Protein AF-A0AAQ3MX33-F1 (afdb_monomer)

pLDDT: mean 88.57, std 9.91, range [46.72, 98.38]

Solvent-accessible surface area (backbone atoms only — not comparable to full-atom values): 10843 Å² total; per-residue (Å²): 85,88,67,68,71,87,50,28,32,48,61,54,24,50,50,52,36,50,52,55,53,44,64,78,69,58,64,65,89,48,70,66,37,43,53,49,50,53,54,48,52,55,47,50,54,54,49,42,52,47,45,64,68,67,33,48,41,32,48,67,51,48,55,51,50,60,64,46,63,68,83,58,88,54,98,81,39,84,43,78,41,48,51,58,42,89,70,61,60,73,65,54,70,75,66,52,45,91,60,26,29,47,47,30,30,26,62,48,80,61,42,71,40,75,38,43,35,44,66,18,45,42,40,18,43,78,53,58,58,36,51,74,68,52,39,51,21,35,50,42,31,47,66,77,36,32,68,80,47,32,50,99,46,48,26,26,48,25,38,76,47,54,53,76,70,56,28,40,67,45,33,65,61,42,83,72,47,38,73,54,23,62,82,23,25,10,60,37,62,85,55,38,60,56,59,55,64,74,78,108

Mean predicted aligned error: 5.82 Å

Radius of gyration: 17.99 Å; Cα contacts (8 Å, |Δi|>4): 293; chains: 1; bounding box: 45×42×49 Å

Sequence (200 aa):
MLGIYGYPIEIQALFFMALRSALSMLKQDDAEGKECVERIVKRLHALSYHMRSYFWLDFQQLNDIYRYKTEEYSHTAVNKFNVIPDSIPDWVFEFMPTRGGYFIGNVSPARMDFRWFALGNCVAILSSLATPEQSMAIMDLIEARWDELVGEMPLKISYPAIESHEWRIVTGCDPKNTRWSYHNGGSWPGSSFLLIIQTS

Nearest PDB structures (foldseek):
  6ttj-assembly2_E  TM=9.968E-01  e=3.153E-29  Arabidopsis thaliana
  6ttj-assembly1_D  TM=9.972E-01  e=4.753E-29  Arabidopsis thaliana
  6ttj-assembly1_L  TM=9.969E-01  e=5.667E-29  Arabidopsis thaliana
  6ttj-assembly1_B  TM=9.960E-01  e=6.757E-29  Arabidopsis thaliana
  6ttj-assembly2_H  TM=9.961E-01  e=7.165E-29  Arabidopsis thaliana

Structure (mmCIF, N/CA/C/O backbone):
data_AF-A0AAQ3MX33-F1
#
_entry.id   AF-A0AAQ3MX33-F1
#
loop_
_atom_site.group_PDB
_atom_site.id
_atom_site.type_symbol
_atom_site.label_atom_id
_atom_site.label_alt_id
_atom_site.label_comp_id
_atom_site.label_asym_id
_atom_site.label_entity_id
_atom_site.label_seq_id
_atom_site.pdbx_PDB_ins_code
_atom_site.Cartn_x
_atom_site.Cartn_y
_atom_site.Cartn_z
_atom_site.occupancy
_atom_site.B_iso_or_equiv
_atom_site.auth_seq_id
_atom_site.auth_comp_id
_atom_site.auth_asym_id
_atom_site.auth_atom_id
_atom_site.pdbx_PDB_model_num
ATOM 1 N N . MET A 1 1 ? 18.276 5.454 4.517 1.00 54.06 1 MET A N 1
ATOM 2 C CA . MET A 1 1 ? 16.861 5.100 4.832 1.00 54.06 1 MET A CA 1
ATOM 3 C C . MET A 1 1 ? 16.187 4.646 3.544 1.00 54.06 1 MET A C 1
ATOM 5 O O . MET A 1 1 ? 16.399 5.299 2.549 1.00 54.06 1 MET A O 1
ATOM 9 N N . LEU A 1 2 ? 15.373 3.589 3.508 1.00 73.12 2 LEU A N 1
ATOM 10 C CA . LEU A 1 2 ? 14.846 2.979 2.262 1.00 73.12 2 LEU A CA 1
ATOM 11 C C . LEU A 1 2 ? 13.763 3.771 1.490 1.00 73.12 2 LEU A C 1
ATOM 13 O O . LEU A 1 2 ? 12.887 3.182 0.860 1.00 73.12 2 LEU A O 1
ATOM 17 N N . GLY A 1 3 ? 13.774 5.104 1.552 1.00 73.12 3 GLY A N 1
ATOM 18 C CA . GLY A 1 3 ? 12.814 5.941 0.820 1.00 73.12 3 GLY A CA 1
ATOM 19 C C . GLY A 1 3 ? 11.375 5.900 1.354 1.00 73.12 3 GLY A C 1
ATOM 20 O O . GLY A 1 3 ? 10.468 6.368 0.669 1.00 73.12 3 GLY A O 1
ATOM 21 N N . ILE A 1 4 ? 11.180 5.384 2.574 1.00 78.81 4 ILE A N 1
ATOM 22 C CA . ILE A 1 4 ? 9.885 5.137 3.247 1.00 78.81 4 ILE A CA 1
ATOM 23 C C . ILE A 1 4 ? 9.321 6.418 3.924 1.00 78.81 4 ILE A C 1
ATOM 25 O O . ILE A 1 4 ? 8.432 6.369 4.765 1.00 78.81 4 ILE A O 1
ATOM 29 N N . TYR A 1 5 ? 9.829 7.607 3.591 1.00 83.06 5 TYR A N 1
ATOM 30 C CA . TYR A 1 5 ? 9.297 8.870 4.123 1.00 83.06 5 TYR A CA 1
ATOM 31 C C . TYR A 1 5 ? 7.928 9.209 3.505 1.00 83.06 5 TYR A C 1
ATOM 33 O O . TYR A 1 5 ? 7.633 8.788 2.388 1.00 83.06 5 TYR A O 1
ATOM 41 N N . GLY A 1 6 ? 7.104 10.002 4.194 1.00 89.50 6 GLY A N 1
ATOM 42 C CA . GLY A 1 6 ? 5.763 10.377 3.727 1.00 89.50 6 GLY A CA 1
ATOM 43 C C . GLY A 1 6 ? 4.679 9.512 4.363 1.00 89.50 6 GLY A C 1
ATOM 44 O O . GLY A 1 6 ? 4.569 9.481 5.588 1.00 89.50 6 GLY A O 1
ATOM 45 N N . TYR A 1 7 ? 3.894 8.811 3.544 1.00 93.12 7 TYR A N 1
ATOM 46 C CA . TYR A 1 7 ? 2.733 8.036 3.991 1.00 93.12 7 TYR A CA 1
ATOM 47 C C . TYR A 1 7 ? 2.899 6.545 3.664 1.00 93.12 7 TYR A C 1
ATOM 49 O O . TYR A 1 7 ? 2.184 6.017 2.817 1.00 93.12 7 TYR A O 1
ATOM 57 N N . PRO A 1 8 ? 3.844 5.840 4.307 1.00 95.31 8 PRO A N 1
ATOM 58 C CA . PRO A 1 8 ? 4.084 4.438 4.001 1.00 95.31 8 PRO A CA 1
ATOM 59 C C . PRO A 1 8 ? 2.920 3.544 4.443 1.00 95.31 8 PRO A C 1
ATOM 61 O O . PRO A 1 8 ? 2.392 3.709 5.549 1.00 95.31 8 PRO A O 1
ATOM 64 N N . ILE A 1 9 ? 2.562 2.567 3.605 1.00 96.06 9 ILE A N 1
ATOM 65 C CA . ILE A 1 9 ? 1.437 1.642 3.824 1.00 96.06 9 ILE A CA 1
ATOM 66 C C . ILE A 1 9 ? 1.494 0.941 5.184 1.00 96.06 9 ILE A C 1
ATOM 68 O O . ILE A 1 9 ? 0.469 0.821 5.846 1.00 96.06 9 ILE A O 1
ATOM 72 N N . GLU A 1 10 ? 2.680 0.544 5.650 1.00 93.94 10 GLU A N 1
ATOM 73 C CA . GLU A 1 10 ? 2.851 -0.129 6.945 1.00 93.94 10 GLU A CA 1
ATOM 74 C C . GLU A 1 10 ? 2.351 0.732 8.109 1.00 93.94 10 GLU A C 1
ATOM 76 O O . GLU A 1 10 ? 1.579 0.265 8.945 1.00 93.94 10 GLU A O 1
ATOM 81 N N . ILE A 1 11 ? 2.727 2.014 8.131 1.00 95.75 11 ILE A N 1
ATOM 82 C CA . ILE A 1 11 ? 2.300 2.945 9.179 1.00 95.75 11 ILE A CA 1
ATOM 83 C C . ILE A 1 11 ? 0.809 3.247 9.050 1.00 95.75 11 ILE A C 1
ATOM 85 O O . ILE A 1 11 ? 0.116 3.290 10.063 1.00 95.75 11 ILE A O 1
ATOM 89 N N . GLN A 1 12 ? 0.292 3.421 7.829 1.00 96.69 12 GLN A N 1
ATOM 90 C CA . GLN A 1 12 ? -1.136 3.686 7.624 1.00 96.69 12 GLN A CA 1
ATOM 91 C C . GLN A 1 12 ? -2.008 2.494 8.049 1.00 96.69 12 GLN A C 1
ATOM 93 O O . GLN A 1 12 ? -3.017 2.685 8.728 1.00 96.69 12 GLN A O 1
ATOM 98 N N . ALA A 1 13 ? -1.608 1.269 7.702 1.00 96.50 13 ALA A N 1
ATOM 99 C CA . ALA A 1 13 ? -2.323 0.049 8.061 1.00 96.50 13 ALA A CA 1
ATOM 100 C C . ALA A 1 13 ? -2.267 -0.215 9.575 1.00 96.50 13 ALA A C 1
ATOM 102 O O . ALA A 1 13 ? -3.301 -0.488 10.189 1.00 96.50 13 ALA A O 1
ATOM 103 N N . LEU A 1 14 ? -1.096 -0.057 10.206 1.00 96.38 14 LEU A N 1
ATOM 104 C CA . LEU A 1 14 ? -0.955 -0.176 11.662 1.00 96.38 14 LEU A CA 1
ATOM 105 C C . LEU A 1 14 ? -1.756 0.900 12.398 1.00 96.38 14 LEU A C 1
ATOM 107 O O . LEU A 1 14 ? -2.412 0.603 13.394 1.00 96.38 14 LEU A O 1
ATOM 111 N N . PHE A 1 15 ? -1.755 2.136 11.895 1.00 97.25 15 PHE A N 1
ATOM 112 C CA . PHE A 1 15 ? -2.550 3.215 12.468 1.00 97.25 15 PHE A CA 1
ATOM 113 C C . PHE A 1 15 ? -4.049 2.920 12.368 1.00 97.25 15 PHE A C 1
ATOM 115 O O . PHE A 1 15 ? -4.775 3.086 13.348 1.00 97.25 15 PHE A O 1
ATOM 122 N N . PHE A 1 16 ? -4.514 2.420 11.220 1.00 97.25 16 PHE A N 1
ATOM 123 C CA . PHE A 1 16 ? -5.900 1.997 11.046 1.00 97.25 16 PHE A CA 1
ATOM 124 C C . PHE A 1 16 ? -6.289 0.883 12.027 1.00 97.25 16 PHE A C 1
ATOM 126 O O . PHE A 1 16 ? -7.309 0.990 12.711 1.00 97.25 16 PHE A O 1
ATOM 133 N N . MET A 1 17 ? -5.450 -0.150 12.149 1.00 96.62 17 MET A N 1
ATOM 134 C CA . MET A 1 17 ? -5.647 -1.240 13.105 1.00 96.62 17 MET A CA 1
ATOM 135 C C . MET A 1 17 ? -5.708 -0.716 14.545 1.00 96.62 17 MET A C 1
ATOM 137 O O . MET A 1 17 ? -6.637 -1.048 15.276 1.00 96.62 17 MET A O 1
ATOM 141 N N . ALA A 1 18 ? -4.775 0.156 14.936 1.00 96.56 18 ALA A N 1
ATOM 142 C CA . ALA A 1 18 ? -4.727 0.741 16.272 1.00 96.56 18 ALA A CA 1
ATOM 143 C C . ALA A 1 18 ? -5.977 1.573 16.593 1.00 96.56 18 ALA A C 1
ATOM 145 O O . ALA A 1 18 ? -6.520 1.452 17.688 1.00 96.56 18 ALA A O 1
ATOM 146 N N . LEU A 1 19 ? -6.478 2.371 15.643 1.00 96.00 19 LEU A N 1
ATOM 147 C CA . LEU A 1 19 ? -7.720 3.133 15.811 1.00 96.00 19 LEU A CA 1
ATOM 148 C C . LEU A 1 19 ? -8.935 2.214 16.007 1.00 96.00 19 LEU A C 1
ATOM 150 O O . LEU A 1 19 ? -9.775 2.485 16.865 1.00 96.00 19 LEU A O 1
ATOM 154 N N . ARG A 1 20 ? -9.025 1.112 15.250 1.00 94.94 20 ARG A N 1
ATOM 155 C CA . ARG A 1 20 ? -10.094 0.117 15.430 1.00 94.94 20 ARG A CA 1
ATOM 156 C C . ARG A 1 20 ? -10.011 -0.563 16.794 1.00 94.94 20 ARG A C 1
ATOM 158 O O . ARG A 1 20 ? -11.028 -0.673 17.475 1.00 94.94 20 ARG A O 1
ATOM 165 N N . SER A 1 21 ? -8.816 -0.973 17.211 1.00 94.50 21 SER A N 1
ATOM 166 C CA . SER A 1 21 ? -8.601 -1.570 18.531 1.00 94.50 21 SER A CA 1
ATOM 167 C C . SER A 1 21 ? -8.932 -0.583 19.651 1.00 94.50 21 SER A C 1
ATOM 169 O O . SER A 1 21 ? -9.617 -0.950 20.603 1.00 94.50 21 SER A O 1
ATOM 171 N N . ALA A 1 22 ? -8.548 0.689 19.511 1.00 93.19 22 ALA A N 1
ATOM 172 C CA . ALA A 1 22 ? -8.884 1.733 20.474 1.00 93.19 22 ALA A CA 1
ATOM 173 C C . ALA A 1 22 ? -10.403 1.892 20.637 1.00 93.19 22 ALA A C 1
ATOM 175 O O . ALA A 1 22 ? -10.879 1.934 21.768 1.00 93.19 22 ALA A O 1
ATOM 176 N N . LEU A 1 23 ? -11.182 1.884 19.546 1.00 91.62 23 LEU A N 1
ATOM 177 C CA . LEU A 1 23 ? -12.650 1.918 19.635 1.00 91.62 23 LEU A CA 1
ATOM 178 C C . LEU A 1 23 ? -13.234 0.753 20.437 1.00 91.62 23 LEU A C 1
ATOM 180 O O . LEU A 1 23 ? -14.227 0.943 21.132 1.00 91.62 23 LEU A O 1
ATOM 184 N N . SER A 1 24 ? -12.635 -0.438 20.352 1.00 89.12 24 SER A N 1
ATOM 185 C CA . SER A 1 24 ? -13.112 -1.609 21.101 1.00 89.12 24 SER A CA 1
ATOM 186 C C . SER A 1 24 ? -12.812 -1.544 22.604 1.00 89.12 24 SER A C 1
ATOM 188 O O . SER A 1 24 ? -13.452 -2.245 23.383 1.00 89.12 24 SER A O 1
ATOM 190 N N . MET A 1 25 ? -11.850 -0.710 23.013 1.00 90.94 25 MET A N 1
ATOM 191 C CA . MET A 1 25 ? -11.356 -0.635 24.393 1.00 90.94 25 MET A CA 1
ATOM 192 C C . MET A 1 25 ? -11.747 0.657 25.122 1.00 90.94 25 MET A C 1
ATOM 194 O O . MET A 1 25 ? -11.721 0.691 26.353 1.00 90.94 25 MET A O 1
ATOM 198 N N . LEU A 1 26 ? -12.069 1.730 24.394 1.00 89.88 26 LEU A N 1
ATOM 199 C CA . LEU A 1 26 ? -12.393 3.030 24.978 1.00 89.88 26 LEU A CA 1
ATOM 200 C C . LEU A 1 26 ? -13.772 3.021 25.645 1.00 89.88 26 LEU A C 1
ATOM 202 O O . LEU A 1 26 ? -14.782 2.660 25.039 1.00 89.88 26 LEU A O 1
ATOM 206 N N . LYS A 1 27 ? -13.809 3.484 26.897 1.00 87.00 27 LYS A N 1
ATOM 207 C CA . LYS A 1 27 ? -15.052 3.732 27.633 1.00 87.00 27 LYS A CA 1
ATOM 208 C C . LYS A 1 27 ? -15.696 5.029 27.147 1.00 87.00 27 LYS A C 1
ATOM 210 O O . LYS A 1 27 ? -14.998 5.987 26.829 1.00 87.00 27 LYS A O 1
ATOM 215 N N . GLN A 1 28 ? -17.024 5.058 27.114 1.00 84.81 28 GLN A N 1
ATOM 216 C CA . GLN A 1 28 ? -17.817 6.200 26.631 1.00 84.81 28 GLN A CA 1
ATOM 217 C C . GLN A 1 28 ? -18.633 6.840 27.762 1.00 84.81 28 GLN A C 1
ATOM 219 O O . GLN A 1 28 ? -19.721 7.376 27.539 1.00 84.81 28 GLN A O 1
ATOM 224 N N . ASP A 1 29 ? -18.123 6.728 28.987 1.00 84.06 29 ASP A N 1
ATOM 225 C CA . ASP A 1 29 ? -18.854 7.077 30.204 1.00 84.06 29 ASP A CA 1
ATOM 226 C C . ASP A 1 29 ? -18.906 8.601 30.425 1.00 84.06 29 ASP A C 1
ATOM 228 O O . ASP A 1 29 ? -19.855 9.106 31.024 1.00 84.06 29 ASP A O 1
ATOM 232 N N . ASP A 1 30 ? -17.936 9.346 29.888 1.00 87.56 30 ASP A N 1
ATOM 233 C CA . ASP A 1 30 ? -17.841 10.804 29.963 1.00 87.56 30 ASP A CA 1
ATOM 234 C C . ASP A 1 30 ? -17.900 11.480 28.577 1.00 87.56 30 ASP A C 1
ATOM 236 O O . ASP A 1 30 ? -17.907 10.843 27.518 1.00 87.56 30 ASP A O 1
ATOM 240 N N . ALA A 1 31 ? -18.025 12.811 28.584 1.00 86.38 31 ALA A N 1
ATOM 241 C CA . ALA A 1 31 ? -18.112 13.608 27.361 1.00 86.38 31 ALA A CA 1
ATOM 242 C C . ALA A 1 31 ? -16.815 13.554 26.532 1.00 86.38 31 ALA A C 1
ATOM 244 O O . ALA A 1 31 ? -16.879 13.543 25.304 1.00 86.38 31 ALA A O 1
ATOM 245 N N . GLU A 1 32 ? -15.658 13.465 27.193 1.00 87.19 32 GLU A N 1
ATOM 246 C CA . GLU A 1 32 ? -14.343 13.399 26.547 1.00 87.19 32 GLU A CA 1
ATOM 247 C C . GLU A 1 32 ? -14.151 12.076 25.787 1.00 87.19 32 GLU A C 1
ATOM 249 O O . GLU A 1 32 ? -13.719 12.073 24.632 1.00 87.19 32 GLU A O 1
ATOM 254 N N . GLY A 1 33 ? -14.551 10.948 26.380 1.00 87.06 33 GLY A N 1
ATOM 255 C CA . GLY A 1 33 ? -14.533 9.634 25.744 1.00 87.06 33 GLY A CA 1
ATOM 256 C C . GLY A 1 33 ? -15.432 9.574 24.510 1.00 87.06 33 GLY A C 1
ATOM 257 O O . GLY A 1 33 ? -15.024 9.043 23.475 1.00 87.06 33 GLY A O 1
ATOM 258 N N . LYS A 1 34 ? -16.623 10.185 24.572 1.00 90.19 34 LYS A N 1
ATOM 259 C CA . LYS A 1 34 ? -17.529 10.296 23.414 1.00 90.19 34 LYS A CA 1
ATOM 260 C C . LYS A 1 34 ? -16.929 11.142 22.291 1.00 90.19 34 LYS A C 1
ATOM 262 O O . LYS A 1 34 ? -16.911 10.690 21.147 1.00 90.19 34 LYS A O 1
ATOM 267 N N . GLU A 1 35 ? -16.369 12.311 22.606 1.00 92.12 35 GLU A N 1
ATOM 268 C CA . GLU A 1 35 ? -15.701 13.166 21.614 1.00 92.12 35 GLU A CA 1
ATOM 269 C C . GLU A 1 35 ? -14.506 12.445 20.963 1.00 92.12 35 GLU A C 1
ATOM 271 O O . GLU A 1 35 ? -14.303 12.501 19.744 1.00 92.12 35 GLU A O 1
ATOM 276 N N . CYS A 1 36 ? -13.723 11.711 21.757 1.00 91.38 36 CYS A N 1
ATOM 277 C CA . CYS A 1 36 ? -12.605 10.917 21.258 1.00 91.38 36 CYS A CA 1
ATOM 278 C C . CYS A 1 36 ? -13.078 9.838 20.270 1.00 91.38 36 CYS A C 1
ATOM 280 O O . CYS A 1 36 ? -12.532 9.728 19.167 1.00 91.38 36 CYS A O 1
ATOM 282 N N . VAL A 1 37 ? -14.137 9.097 20.612 1.00 93.50 37 VAL A N 1
ATOM 283 C CA . VAL A 1 37 ? -14.745 8.089 19.728 1.00 93.50 37 VAL A CA 1
ATOM 284 C C . VAL A 1 37 ? -15.224 8.711 18.416 1.00 93.50 37 VAL A C 1
ATOM 286 O O . VAL A 1 37 ? -14.909 8.183 17.347 1.00 93.50 37 VAL A O 1
ATOM 289 N N . GLU A 1 38 ? -15.902 9.860 18.452 1.00 94.06 38 GLU A N 1
ATOM 290 C CA . GLU A 1 38 ? -16.351 10.561 17.241 1.00 94.06 38 GLU A CA 1
ATOM 291 C C . GLU A 1 38 ? -15.179 10.950 16.327 1.00 94.06 38 GLU A C 1
ATOM 293 O O . GLU A 1 38 ? -15.220 10.739 15.106 1.00 94.06 38 GLU A O 1
ATOM 298 N N . ARG A 1 39 ? -14.088 11.465 16.908 1.00 95.50 39 ARG A N 1
ATOM 299 C CA . ARG A 1 39 ? -12.865 11.808 16.166 1.00 95.50 39 ARG A CA 1
ATOM 300 C C . ARG A 1 39 ? -12.215 10.576 15.543 1.00 95.50 39 ARG A C 1
ATOM 302 O O . ARG A 1 39 ? -11.768 10.649 14.393 1.00 95.50 39 ARG A O 1
ATOM 309 N N . ILE A 1 40 ? -12.178 9.456 16.268 1.00 95.62 40 ILE A N 1
ATOM 310 C CA . ILE A 1 40 ? -11.640 8.190 15.765 1.00 95.62 40 ILE A CA 1
ATOM 311 C C . ILE A 1 40 ? -12.486 7.677 14.596 1.00 95.62 40 ILE A C 1
ATOM 313 O O . ILE A 1 40 ? -11.928 7.381 13.540 1.00 95.62 40 ILE A O 1
ATOM 317 N N . VAL A 1 41 ? -13.815 7.642 14.726 1.00 95.94 41 VAL A N 1
ATOM 318 C CA . VAL A 1 41 ? -14.724 7.196 13.654 1.00 95.94 41 VAL A CA 1
ATOM 319 C C . VAL A 1 41 ? -14.560 8.059 12.401 1.00 95.94 41 VAL A C 1
ATOM 321 O O . VAL A 1 41 ? -14.396 7.533 11.297 1.00 95.94 41 VAL A O 1
ATOM 324 N N . LYS A 1 42 ? -14.513 9.388 12.555 1.00 96.94 42 LYS A N 1
ATOM 325 C CA . LYS A 1 42 ? -14.289 10.307 11.430 1.00 96.94 42 LYS A CA 1
ATOM 326 C C . LYS A 1 42 ? -12.953 10.037 10.732 1.00 96.94 42 LYS A C 1
ATOM 328 O O . LYS A 1 42 ? -12.887 10.046 9.501 1.00 96.94 42 LYS A O 1
ATOM 333 N N . ARG A 1 43 ? -11.889 9.773 11.500 1.00 96.88 43 ARG A N 1
ATOM 334 C CA . ARG A 1 43 ? -10.571 9.435 10.947 1.00 96.88 43 ARG A CA 1
ATOM 335 C C . ARG A 1 43 ? -10.571 8.072 10.257 1.00 96.88 43 ARG A C 1
ATOM 337 O O . ARG A 1 43 ? -9.991 7.977 9.181 1.00 96.88 43 ARG A O 1
ATOM 344 N N . LEU A 1 44 ? -11.225 7.058 10.823 1.00 96.50 44 LEU A N 1
ATOM 345 C CA . LEU A 1 44 ? -11.340 5.724 10.226 1.00 96.50 44 LEU A CA 1
ATOM 346 C C . LEU A 1 44 ? -12.049 5.769 8.872 1.00 96.50 44 LEU A C 1
ATOM 348 O O . LEU A 1 44 ? -11.566 5.152 7.924 1.00 96.50 44 LEU A O 1
ATOM 352 N N . HIS A 1 45 ? -13.139 6.531 8.743 1.00 96.69 45 HIS A N 1
ATOM 353 C CA . HIS A 1 45 ? -13.818 6.709 7.456 1.00 96.69 45 HIS A CA 1
ATOM 354 C C . HIS A 1 45 ? -12.920 7.390 6.421 1.00 96.69 45 HIS A C 1
ATOM 356 O O . HIS A 1 45 ? -12.764 6.881 5.310 1.00 96.69 45 HIS A O 1
ATOM 362 N N . ALA A 1 46 ? -12.284 8.507 6.790 1.00 96.25 46 ALA A N 1
ATOM 363 C CA . ALA A 1 46 ? -11.390 9.227 5.889 1.00 96.25 46 ALA A CA 1
ATOM 364 C C . ALA A 1 46 ? -10.191 8.366 5.456 1.00 96.25 46 ALA A C 1
ATOM 366 O O . ALA A 1 46 ? -9.842 8.345 4.277 1.00 96.25 46 ALA A O 1
ATOM 367 N N . LEU A 1 47 ? -9.590 7.628 6.396 1.00 96.12 47 LEU A N 1
ATOM 368 C CA . LEU A 1 47 ? -8.452 6.754 6.130 1.00 96.12 47 LEU A CA 1
ATOM 369 C C . LEU A 1 47 ? -8.862 5.565 5.256 1.00 96.12 47 LEU A C 1
ATOM 371 O O . LEU A 1 47 ? -8.202 5.311 4.258 1.00 96.12 47 LEU A O 1
ATOM 375 N N . SER A 1 48 ? -9.988 4.905 5.545 1.00 96.31 48 SER A N 1
ATOM 376 C CA . SER A 1 48 ? -10.504 3.809 4.707 1.00 96.31 48 SER A CA 1
ATOM 377 C C . SER A 1 48 ? -10.696 4.257 3.263 1.00 96.31 48 SER A C 1
ATOM 379 O O . SER A 1 48 ? -10.219 3.599 2.343 1.00 96.31 48 SER A O 1
ATOM 381 N N . TYR A 1 49 ? -11.359 5.401 3.063 1.00 95.88 49 TYR A N 1
ATOM 382 C CA . TYR A 1 49 ? -11.581 5.957 1.733 1.00 95.88 49 TYR A CA 1
ATOM 383 C C . TYR A 1 49 ? -10.258 6.268 1.028 1.00 95.88 49 TYR A C 1
ATOM 385 O O . TYR A 1 49 ? -10.067 5.884 -0.124 1.00 95.88 49 TYR A O 1
ATOM 393 N N . HIS A 1 50 ? -9.334 6.935 1.723 1.00 95.19 50 HIS A N 1
ATOM 394 C CA . HIS A 1 50 ? -8.052 7.328 1.152 1.00 95.19 50 HIS A CA 1
ATOM 395 C C . HIS A 1 50 ? -7.217 6.111 0.733 1.00 95.19 50 HIS A C 1
ATOM 397 O O . HIS A 1 50 ? -6.751 6.048 -0.401 1.00 95.19 50 HIS A O 1
ATOM 403 N N . MET A 1 51 ? -7.087 5.115 1.610 1.00 97.06 51 MET A N 1
ATOM 404 C CA . MET A 1 51 ? -6.304 3.911 1.331 1.00 97.06 51 MET A CA 1
ATOM 405 C C . MET A 1 51 ? -6.917 3.106 0.181 1.00 97.06 51 MET A C 1
ATOM 407 O O . MET A 1 51 ? -6.230 2.789 -0.784 1.00 97.06 51 MET A O 1
ATOM 411 N N . ARG A 1 52 ? -8.227 2.836 0.226 1.00 96.88 52 ARG A N 1
ATOM 412 C CA . ARG A 1 52 ? -8.909 2.028 -0.799 1.00 96.88 52 ARG A CA 1
ATOM 413 C C . ARG A 1 52 ? -8.950 2.691 -2.172 1.00 96.88 52 ARG A C 1
ATOM 415 O O . ARG A 1 52 ? -8.984 1.972 -3.159 1.00 96.88 52 ARG A O 1
ATOM 422 N N . SER A 1 53 ? -8.961 4.023 -2.230 1.00 93.00 53 SER A N 1
ATOM 423 C CA . SER A 1 53 ? -9.072 4.752 -3.500 1.00 93.00 53 SER A CA 1
ATOM 424 C C . SER A 1 53 ? -7.720 5.084 -4.122 1.00 93.00 53 SER A C 1
ATOM 426 O O . SER A 1 53 ? -7.617 5.121 -5.341 1.00 93.00 53 SER A O 1
ATOM 428 N N . TYR A 1 54 ? -6.704 5.379 -3.303 1.00 94.00 54 TYR A N 1
ATOM 429 C CA . TYR A 1 54 ? -5.446 5.953 -3.796 1.00 94.00 54 TYR A CA 1
ATOM 430 C C . TYR A 1 54 ? -4.227 5.057 -3.602 1.00 94.00 54 TYR A C 1
ATOM 432 O O . TYR A 1 54 ? -3.282 5.177 -4.373 1.00 94.00 54 TYR A O 1
ATOM 440 N N . PHE A 1 55 ? -4.224 4.185 -2.589 1.00 96.62 55 PHE A N 1
ATOM 441 C CA . PHE A 1 55 ? -3.138 3.220 -2.399 1.00 96.62 55 PHE A CA 1
ATOM 442 C C . PHE A 1 55 ? -3.392 1.914 -3.151 1.00 96.62 55 PHE A C 1
ATOM 444 O O . PHE A 1 55 ? -2.456 1.155 -3.372 1.00 96.62 55 PHE A O 1
ATOM 451 N N . TRP A 1 56 ? -4.643 1.616 -3.500 1.00 97.88 56 TRP A N 1
ATOM 452 C CA . TRP A 1 56 ? -4.977 0.387 -4.209 1.00 97.88 56 TRP A CA 1
ATOM 453 C C . TRP A 1 56 ? -4.474 0.418 -5.653 1.00 97.88 56 TRP A C 1
ATOM 455 O O . TRP A 1 56 ? -4.741 1.374 -6.383 1.00 97.88 56 TRP A O 1
ATOM 465 N N . LEU A 1 57 ? -3.795 -0.652 -6.058 1.00 97.56 57 LEU A N 1
ATOM 466 C CA . LEU A 1 57 ? -3.311 -0.860 -7.412 1.00 97.56 57 LEU A CA 1
ATOM 467 C C . LEU A 1 57 ? -3.631 -2.285 -7.867 1.00 97.56 57 LEU A C 1
ATOM 469 O O . LEU A 1 57 ? -3.176 -3.261 -7.274 1.00 97.56 57 LEU A O 1
ATOM 473 N N . ASP A 1 58 ? -4.378 -2.381 -8.956 1.00 96.94 58 ASP A N 1
ATOM 474 C CA . ASP A 1 58 ? -4.613 -3.595 -9.731 1.00 96.94 58 ASP A CA 1
ATOM 475 C C . ASP A 1 58 ? -4.348 -3.299 -11.217 1.00 96.94 58 ASP A C 1
ATOM 477 O O . ASP A 1 58 ? -3.970 -2.181 -11.585 1.00 96.94 58 ASP A O 1
ATOM 481 N N . PHE A 1 59 ? -4.538 -4.290 -12.088 1.00 94.50 59 PHE A N 1
ATOM 482 C CA . PHE A 1 59 ? -4.318 -4.123 -13.525 1.00 94.50 59 PHE A CA 1
ATOM 483 C C . PHE A 1 59 ? -5.155 -2.991 -14.146 1.00 94.50 59 PHE A C 1
ATOM 485 O O . PHE A 1 59 ? -4.675 -2.278 -15.030 1.00 94.50 59 PHE A O 1
ATOM 492 N N . GLN A 1 60 ? -6.398 -2.801 -13.698 1.00 94.06 60 GLN A N 1
ATOM 493 C CA . GLN A 1 60 ? -7.267 -1.751 -14.226 1.00 94.06 60 GLN A CA 1
ATOM 494 C C . GLN A 1 60 ? -6.765 -0.373 -13.782 1.00 94.06 60 GLN A C 1
ATOM 496 O O . GLN A 1 60 ? -6.540 0.498 -14.621 1.00 94.06 60 GLN A O 1
ATOM 501 N N . GLN A 1 61 ? -6.487 -0.210 -12.489 1.00 93.38 61 GLN A N 1
ATOM 502 C CA . GLN A 1 61 ? -5.976 1.041 -11.932 1.00 93.38 61 GLN A CA 1
ATOM 503 C C . GLN A 1 61 ? -4.602 1.404 -12.494 1.00 93.38 61 GLN A C 1
ATOM 505 O O . GLN A 1 61 ? -4.345 2.574 -12.768 1.00 93.38 61 GLN A O 1
ATOM 510 N N . LEU A 1 62 ? -3.725 0.424 -12.728 1.00 93.75 62 LEU A N 1
ATOM 511 C CA . LEU A 1 62 ? -2.434 0.657 -13.374 1.00 93.75 62 LEU A CA 1
ATOM 512 C C . LEU A 1 62 ? -2.610 1.218 -14.794 1.00 93.75 62 LEU A C 1
ATOM 514 O O . LEU A 1 62 ? -1.946 2.188 -15.158 1.00 93.75 62 LEU A O 1
ATOM 518 N N . ASN A 1 63 ? -3.538 0.654 -15.575 1.00 91.69 63 ASN A N 1
ATOM 519 C CA . ASN A 1 63 ? -3.869 1.162 -16.909 1.00 91.69 63 ASN A CA 1
ATOM 520 C C . ASN A 1 63 ? -4.454 2.579 -16.874 1.00 91.69 63 ASN A C 1
ATOM 522 O O . ASN A 1 63 ? -4.201 3.369 -17.786 1.00 91.69 63 ASN A O 1
ATOM 526 N N . ASP A 1 64 ? -5.236 2.902 -15.847 1.00 91.31 64 ASP A N 1
ATOM 527 C CA . ASP A 1 64 ? -5.831 4.226 -15.692 1.00 91.31 64 ASP A CA 1
ATOM 528 C C . ASP A 1 64 ? -4.772 5.269 -15.300 1.00 91.31 64 ASP A C 1
ATOM 530 O O . ASP A 1 64 ? -4.714 6.332 -15.922 1.00 91.31 64 ASP A O 1
ATOM 534 N N . ILE A 1 65 ? -3.864 4.939 -14.370 1.00 88.94 65 ILE A N 1
ATOM 535 C CA . ILE A 1 65 ? -2.727 5.800 -13.986 1.00 88.94 65 ILE A CA 1
ATOM 536 C C . ILE A 1 65 ? -1.793 6.035 -15.178 1.00 88.94 65 ILE A C 1
ATOM 538 O O . ILE A 1 65 ? -1.360 7.163 -15.409 1.00 88.94 65 ILE A O 1
ATOM 542 N N . TYR A 1 66 ? -1.528 5.003 -15.983 1.00 88.19 66 TYR A N 1
ATOM 543 C CA . TYR A 1 66 ? -0.713 5.124 -17.195 1.00 88.19 66 TYR A CA 1
ATOM 544 C C . TYR A 1 66 ? -1.303 6.110 -18.223 1.00 88.19 66 TYR A C 1
ATOM 546 O O . TYR A 1 66 ? -0.581 6.692 -19.028 1.00 88.19 66 TYR A O 1
ATOM 554 N N . ARG A 1 67 ? -2.621 6.341 -18.188 1.00 88.06 67 ARG A N 1
ATOM 555 C CA . ARG A 1 67 ? -3.334 7.271 -19.080 1.00 88.06 67 ARG A CA 1
ATOM 556 C C . ARG A 1 67 ? -3.609 8.633 -18.449 1.00 88.06 67 ARG A C 1
ATOM 558 O O . ARG A 1 67 ? -4.339 9.433 -19.043 1.00 88.06 67 ARG A O 1
ATOM 565 N N . TYR A 1 68 ? -3.070 8.911 -17.261 1.00 83.81 68 TYR A N 1
ATOM 566 C CA . TYR A 1 68 ? -3.277 10.199 -16.613 1.00 83.81 68 TYR A CA 1
ATOM 567 C C . TYR A 1 68 ? -2.767 11.351 -17.467 1.00 83.81 68 TYR A C 1
ATOM 569 O O . TYR A 1 68 ? -1.690 11.307 -18.059 1.00 83.81 68 TYR A O 1
ATOM 577 N N . LYS A 1 69 ? -3.544 12.432 -17.469 1.00 79.19 69 LYS A N 1
ATOM 578 C CA . LYS A 1 69 ? -3.057 13.732 -17.911 1.00 79.19 69 LYS A CA 1
ATOM 579 C C . LYS A 1 69 ? -2.355 14.406 -16.736 1.00 79.19 69 LYS A C 1
ATOM 581 O O . LYS A 1 69 ? -2.768 14.280 -15.579 1.00 79.19 69 LYS A O 1
ATOM 586 N N . THR A 1 70 ? -1.257 15.085 -17.028 1.00 76.31 70 THR A N 1
ATOM 587 C CA . THR A 1 70 ? -0.526 15.896 -16.052 1.00 76.31 70 THR A CA 1
ATOM 588 C C . THR A 1 70 ? -1.149 17.288 -15.948 1.00 76.31 70 THR A C 1
ATOM 590 O O . THR A 1 70 ? -1.842 17.728 -16.864 1.00 76.31 70 THR A O 1
ATOM 593 N N . GLU A 1 71 ? -0.890 17.985 -14.839 1.00 71.81 71 GLU A N 1
ATOM 594 C CA . GLU A 1 71 ? -1.299 19.385 -14.616 1.00 71.81 71 GLU A CA 1
ATOM 595 C C . GLU A 1 71 ? -2.822 19.618 -14.526 1.00 71.81 71 GLU A C 1
ATOM 597 O O . GLU A 1 71 ? -3.331 20.706 -14.804 1.00 71.81 71 GLU A O 1
ATOM 602 N N . GLU A 1 72 ? -3.579 18.615 -14.077 1.00 71.06 72 GLU A N 1
ATOM 603 C CA . GLU A 1 72 ? -5.015 18.769 -13.832 1.00 71.06 72 GLU A CA 1
ATOM 604 C C . GLU A 1 72 ? -5.283 19.622 -12.578 1.00 71.06 72 GLU A C 1
ATOM 606 O O . GLU A 1 72 ? -5.204 19.150 -11.445 1.00 71.06 72 GLU A O 1
ATOM 611 N N . TYR A 1 73 ? -5.659 20.889 -12.773 1.00 57.59 73 TYR A N 1
ATOM 612 C CA . TYR 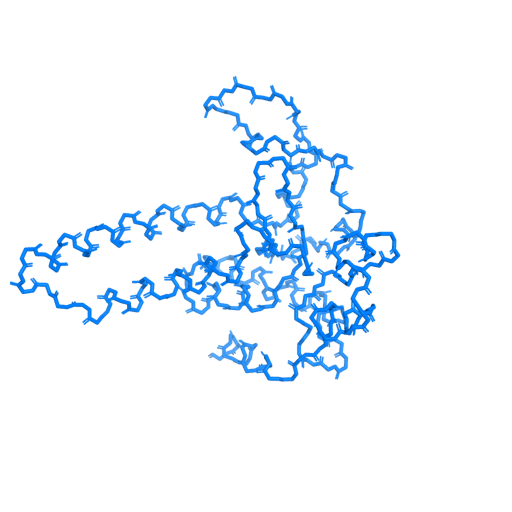A 1 73 ? -6.050 21.801 -11.692 1.00 57.59 73 TYR A CA 1
ATOM 613 C C . TYR A 1 73 ? -7.580 21.895 -11.576 1.00 57.59 73 TYR A C 1
ATOM 615 O O . TYR A 1 73 ? -8.215 22.806 -12.103 1.00 57.59 73 TYR A O 1
ATOM 623 N N . SER A 1 74 ? -8.210 20.929 -10.898 1.00 71.75 74 SER A N 1
ATOM 624 C CA . SER A 1 74 ? -9.637 21.009 -10.544 1.00 71.75 74 SER A CA 1
ATOM 625 C C . SER A 1 74 ? -10.006 20.108 -9.359 1.00 71.75 74 SER A C 1
ATOM 627 O O . SER A 1 74 ? -9.336 19.117 -9.082 1.00 71.75 74 SER A O 1
ATOM 629 N N . HIS A 1 75 ? -11.119 20.405 -8.674 1.00 66.62 75 HIS A N 1
ATOM 630 C CA . HIS A 1 75 ? -11.670 19.520 -7.632 1.00 66.62 75 HIS A CA 1
ATOM 631 C C . HIS A 1 75 ? -12.155 18.165 -8.183 1.00 66.62 75 HIS A C 1
ATOM 633 O O . HIS A 1 75 ? -12.309 17.208 -7.424 1.00 66.62 75 HIS A O 1
ATOM 639 N N . THR A 1 76 ? -12.377 18.087 -9.496 1.00 74.81 76 THR A N 1
ATOM 640 C CA . THR A 1 76 ? -12.796 16.895 -10.244 1.00 74.81 76 THR A CA 1
ATOM 641 C C . THR A 1 76 ? -11.631 16.197 -10.949 1.00 74.81 76 THR A C 1
ATOM 643 O O . THR A 1 76 ? -11.873 15.316 -11.767 1.00 74.81 76 THR A O 1
ATOM 646 N N . ALA A 1 77 ? -10.383 16.591 -10.664 1.00 75.44 77 ALA A N 1
ATOM 647 C CA . ALA A 1 77 ? -9.201 15.991 -11.271 1.00 75.44 77 ALA A CA 1
ATOM 648 C C . ALA A 1 77 ? -9.118 14.495 -10.941 1.00 75.44 77 ALA A C 1
ATOM 650 O O . ALA A 1 77 ? -9.336 14.083 -9.792 1.00 75.44 77 ALA A O 1
ATOM 651 N N . VAL A 1 78 ? -8.787 13.697 -11.954 1.00 77.75 78 VAL A N 1
ATOM 652 C CA . VAL A 1 78 ? -8.561 12.256 -11.809 1.00 77.75 78 VAL A CA 1
ATOM 653 C C . VAL A 1 78 ? -7.163 12.049 -11.228 1.00 77.75 78 VAL A C 1
ATOM 655 O O . VAL A 1 78 ? -6.994 11.326 -10.245 1.00 77.75 78 VAL A O 1
ATOM 658 N N . ASN A 1 79 ? -6.177 12.794 -11.737 1.00 81.38 79 ASN A N 1
ATOM 659 C CA . ASN A 1 79 ? -4.801 12.763 -11.255 1.00 81.38 79 ASN A CA 1
ATOM 660 C C . ASN A 1 79 ? -4.586 13.678 -10.032 1.00 81.38 79 ASN A C 1
ATOM 662 O O . ASN A 1 79 ? -3.860 14.672 -10.078 1.00 81.38 79 ASN A O 1
ATOM 666 N N . LYS A 1 80 ? -5.214 13.342 -8.899 1.00 81.94 80 LYS A N 1
ATOM 667 C CA . LYS A 1 80 ? -5.202 14.187 -7.684 1.00 81.94 80 LYS A CA 1
ATOM 668 C C . LYS A 1 80 ? -3.824 14.431 -7.074 1.00 81.94 80 LYS A C 1
ATOM 670 O O . LYS A 1 80 ? -3.655 15.397 -6.334 1.00 81.94 80 LYS A O 1
ATOM 675 N N . PHE A 1 81 ? -2.860 13.554 -7.343 1.00 83.50 81 PHE A N 1
ATOM 676 C CA . PHE A 1 81 ? -1.494 13.684 -6.836 1.00 83.50 81 PHE A CA 1
ATOM 677 C C . PHE A 1 81 ? -0.518 14.192 -7.895 1.00 83.50 81 PHE A C 1
ATOM 679 O O . PHE A 1 81 ? 0.666 14.282 -7.595 1.00 83.50 81 PHE A O 1
ATOM 686 N N . ASN A 1 82 ? -0.989 14.540 -9.098 1.00 83.56 82 ASN A N 1
ATOM 687 C CA . ASN A 1 82 ? -0.147 14.961 -10.218 1.00 83.56 82 ASN A CA 1
ATOM 688 C C . ASN A 1 82 ? 1.006 13.970 -10.488 1.00 83.56 82 ASN A C 1
ATOM 690 O O . ASN A 1 82 ? 2.169 14.351 -10.610 1.00 83.56 82 ASN A O 1
ATOM 694 N N . VAL A 1 83 ? 0.677 12.676 -10.501 1.00 82.62 83 VAL A N 1
ATOM 695 C CA . VAL A 1 83 ? 1.599 11.587 -10.838 1.00 82.62 83 VAL A CA 1
ATOM 696 C C . VAL A 1 83 ? 1.921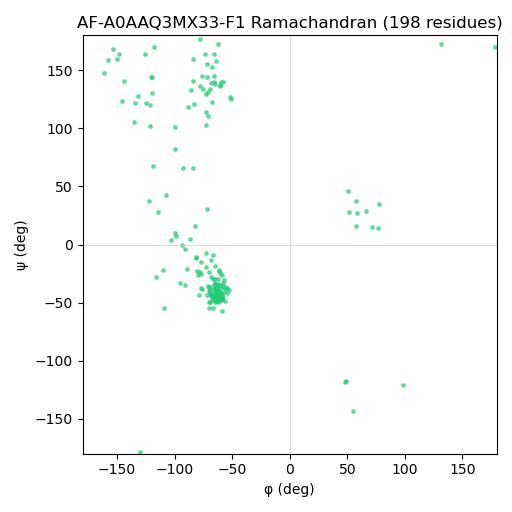 11.679 -12.322 1.00 82.62 83 VAL A C 1
ATOM 698 O O . VAL A 1 83 ? 1.023 11.864 -13.142 1.00 82.62 83 VAL A O 1
ATOM 701 N N . ILE A 1 84 ? 3.202 11.563 -12.653 1.00 85.12 84 ILE A N 1
ATOM 702 C CA . ILE A 1 84 ? 3.688 11.555 -14.032 1.00 85.12 84 ILE A CA 1
ATOM 703 C C . ILE A 1 84 ? 3.652 10.099 -14.517 1.00 85.12 84 ILE A C 1
ATOM 705 O O . ILE A 1 84 ? 4.358 9.288 -13.924 1.00 85.12 84 ILE A O 1
ATOM 709 N N . PRO A 1 85 ? 2.874 9.738 -15.555 1.00 85.12 85 PRO A N 1
ATOM 710 C CA . PRO A 1 85 ? 2.807 8.356 -16.045 1.00 85.12 85 PRO A CA 1
ATOM 711 C C . PRO A 1 85 ? 4.172 7.770 -16.420 1.00 85.12 85 PRO A C 1
ATOM 713 O O . PRO A 1 85 ? 4.458 6.620 -16.102 1.00 85.12 85 PRO A O 1
ATOM 716 N N . ASP A 1 86 ? 5.049 8.591 -17.001 1.00 84.69 86 ASP A N 1
ATOM 717 C CA . ASP A 1 86 ? 6.408 8.197 -17.394 1.00 84.69 86 ASP A CA 1
ATOM 718 C C . ASP A 1 86 ? 7.323 7.867 -16.198 1.00 84.69 86 ASP A C 1
ATOM 720 O O . ASP A 1 86 ? 8.437 7.387 -16.390 1.00 84.69 86 ASP A O 1
ATOM 724 N N . SER A 1 87 ? 6.893 8.139 -14.957 1.00 86.19 87 SER A N 1
ATOM 725 C CA . SER A 1 87 ? 7.646 7.770 -13.751 1.00 86.19 87 SER A CA 1
ATOM 726 C C . SER A 1 87 ? 7.275 6.396 -13.189 1.00 86.19 87 SER A C 1
ATOM 728 O O . SER A 1 87 ? 7.904 5.956 -12.223 1.00 86.19 87 SER A O 1
ATOM 730 N N . ILE A 1 88 ? 6.285 5.706 -13.773 1.00 90.81 88 ILE A N 1
ATOM 731 C CA . ILE A 1 88 ? 5.946 4.329 -13.402 1.00 90.81 88 ILE A CA 1
ATOM 732 C C . ILE A 1 88 ? 7.111 3.417 -13.820 1.00 90.81 88 ILE A C 1
ATOM 734 O O . ILE A 1 88 ? 7.453 3.382 -15.000 1.00 90.81 88 ILE A O 1
ATOM 738 N N . PRO A 1 89 ? 7.726 2.664 -12.892 1.00 92.19 89 PRO A N 1
ATOM 739 C CA . PRO A 1 89 ? 8.824 1.771 -13.243 1.00 92.19 89 PRO A CA 1
ATOM 740 C C . PRO A 1 89 ? 8.377 0.617 -14.151 1.00 92.19 89 PRO A C 1
ATOM 742 O O . PRO A 1 89 ? 7.352 -0.011 -13.884 1.00 92.19 89 PRO A O 1
ATOM 745 N N . ASP A 1 90 ? 9.201 0.260 -15.140 1.00 92.38 90 ASP A N 1
ATOM 746 C CA . ASP A 1 90 ? 8.890 -0.795 -16.122 1.00 92.38 90 ASP A CA 1
ATOM 747 C C . ASP A 1 90 ? 8.530 -2.143 -15.475 1.00 92.38 90 ASP A C 1
ATOM 749 O O . ASP A 1 90 ? 7.605 -2.829 -15.914 1.00 92.38 90 ASP A O 1
ATOM 753 N N . TRP A 1 91 ? 9.204 -2.493 -14.372 1.00 94.75 91 TRP A N 1
ATOM 754 C CA . TRP A 1 91 ? 8.962 -3.746 -13.652 1.00 94.75 91 TRP A CA 1
ATOM 755 C C . TRP A 1 91 ? 7.513 -3.881 -13.164 1.00 94.75 91 TRP A C 1
ATOM 757 O O . TRP A 1 91 ? 7.035 -5.001 -13.011 1.00 94.75 91 TRP A O 1
ATOM 767 N N . VAL A 1 92 ? 6.798 -2.772 -12.925 1.00 95.69 92 VAL A N 1
ATOM 768 C CA . VAL A 1 92 ? 5.412 -2.796 -12.430 1.00 95.69 92 VAL A CA 1
ATOM 769 C C . VAL A 1 92 ? 4.479 -3.419 -13.467 1.00 95.69 92 VAL A C 1
ATOM 771 O O . VAL A 1 92 ? 3.574 -4.165 -13.096 1.00 95.69 92 VAL A O 1
ATOM 774 N N . PHE A 1 93 ? 4.711 -3.161 -14.757 1.00 92.75 93 PHE A N 1
ATOM 775 C CA . PHE A 1 93 ? 3.880 -3.697 -15.838 1.00 92.75 93 PHE A CA 1
ATOM 776 C C . PHE A 1 93 ? 4.053 -5.208 -16.004 1.00 92.75 93 PHE A C 1
ATOM 778 O O . PHE A 1 93 ? 3.080 -5.907 -16.270 1.00 92.75 93 PHE A O 1
ATOM 785 N N . GLU A 1 94 ? 5.272 -5.717 -15.817 1.00 92.75 94 GLU A N 1
ATOM 786 C CA . GLU A 1 94 ? 5.547 -7.158 -15.852 1.00 92.75 94 GLU A CA 1
ATOM 787 C C . GLU A 1 94 ? 5.075 -7.849 -14.565 1.00 92.75 94 GLU A C 1
ATOM 789 O O . GLU A 1 94 ? 4.523 -8.952 -14.594 1.00 92.75 94 GLU A O 1
ATOM 794 N N . PHE A 1 95 ? 5.242 -7.183 -13.422 1.00 96.25 95 PHE A N 1
ATOM 795 C CA . PHE A 1 95 ? 4.872 -7.714 -12.119 1.00 96.25 95 PHE A CA 1
ATOM 796 C C . PHE A 1 95 ? 3.356 -7.782 -11.909 1.00 96.25 95 PHE A C 1
ATOM 798 O O . PHE A 1 95 ? 2.889 -8.730 -11.287 1.00 96.25 95 PHE A O 1
ATOM 805 N N . MET A 1 96 ? 2.566 -6.837 -12.424 1.00 97.12 96 MET A N 1
ATOM 806 C CA . MET A 1 96 ? 1.117 -6.813 -12.198 1.00 97.12 96 MET A CA 1
ATOM 807 C C . MET A 1 96 ? 0.390 -7.926 -12.986 1.00 97.12 96 MET A C 1
ATOM 809 O O . MET A 1 96 ? 0.357 -7.874 -14.217 1.00 97.12 96 MET A O 1
ATOM 813 N N . PRO A 1 97 ? -0.230 -8.926 -12.326 1.00 94.62 97 PRO A N 1
ATOM 814 C CA . PRO A 1 97 ? -1.021 -9.946 -13.011 1.00 94.62 97 PRO A CA 1
ATOM 815 C C . PRO A 1 97 ? -2.369 -9.384 -13.489 1.00 94.62 97 PRO A C 1
ATOM 817 O O . PRO A 1 97 ? -2.849 -8.361 -13.008 1.00 94.62 97 PRO A O 1
ATOM 820 N N . THR A 1 98 ? -3.038 -10.093 -14.402 1.00 92.06 98 THR A N 1
ATOM 821 C CA . THR A 1 98 ? -4.398 -9.733 -14.856 1.00 92.06 98 THR A CA 1
ATOM 822 C C . THR A 1 98 ? -5.457 -9.912 -13.768 1.00 92.06 98 THR A C 1
ATOM 824 O O . THR A 1 98 ? -6.479 -9.228 -13.782 1.00 92.06 98 THR A O 1
ATOM 827 N N . ARG A 1 99 ? -5.221 -10.837 -12.832 1.00 94.19 99 ARG A N 1
ATOM 828 C CA . ARG A 1 99 ? -6.024 -11.058 -11.630 1.00 94.19 99 ARG A CA 1
ATOM 829 C C . ARG A 1 99 ? -5.141 -10.881 -10.407 1.00 94.19 99 ARG A C 1
ATOM 831 O O . ARG A 1 99 ? -4.166 -11.607 -10.251 1.00 94.19 99 ARG A O 1
ATOM 838 N N . GLY A 1 100 ? -5.504 -9.924 -9.567 1.00 96.00 100 GLY A N 1
ATOM 839 C CA . GLY A 1 100 ? -4.785 -9.593 -8.348 1.00 96.00 100 GLY A CA 1
ATOM 840 C C . GLY A 1 100 ? -4.526 -8.096 -8.226 1.00 96.00 100 GLY A C 1
ATOM 841 O O . GLY A 1 100 ? -4.810 -7.318 -9.136 1.00 96.00 100 GLY A O 1
ATOM 842 N N . GLY A 1 101 ? -4.014 -7.693 -7.072 1.00 97.56 101 GLY A N 1
ATOM 843 C CA . GLY A 1 101 ? -3.704 -6.303 -6.769 1.00 97.56 101 GLY A CA 1
ATOM 844 C C . GLY A 1 101 ? -3.171 -6.151 -5.353 1.00 97.56 101 GLY A C 1
ATOM 845 O O . GLY A 1 101 ? -3.199 -7.092 -4.564 1.00 97.56 101 GLY A O 1
ATOM 846 N N . TYR A 1 102 ? -2.653 -4.976 -5.024 1.00 98.38 102 TYR A N 1
ATOM 847 C CA . TYR A 1 102 ? -2.100 -4.694 -3.703 1.00 98.38 102 TYR A CA 1
ATOM 848 C C . TYR A 1 102 ? -2.177 -3.212 -3.357 1.00 98.38 102 TYR A C 1
ATOM 850 O O . TYR A 1 102 ? -2.428 -2.354 -4.202 1.00 98.38 102 TYR A O 1
ATOM 858 N N . PHE A 1 103 ? -1.932 -2.900 -2.087 1.00 98.12 103 PHE A N 1
ATOM 859 C CA . PHE A 1 103 ? -1.668 -1.538 -1.653 1.00 98.12 103 PHE A CA 1
ATOM 860 C C . PHE A 1 103 ? -0.201 -1.182 -1.882 1.00 98.12 103 PHE A C 1
ATOM 862 O O . PHE A 1 103 ? 0.692 -1.818 -1.309 1.00 98.12 103 PHE A O 1
ATOM 869 N N . ILE A 1 104 ? 0.038 -0.146 -2.685 1.00 96.81 104 ILE A N 1
ATOM 870 C CA . ILE A 1 104 ? 1.381 0.361 -2.984 1.00 96.81 104 ILE A CA 1
ATOM 871 C C . ILE A 1 104 ? 2.070 0.911 -1.736 1.00 96.81 104 ILE A C 1
ATOM 873 O O . ILE A 1 104 ? 1.432 1.290 -0.753 1.00 96.81 104 ILE A O 1
ATOM 877 N N . GLY A 1 105 ? 3.396 0.969 -1.782 1.00 94.88 105 GLY A N 1
ATOM 878 C CA . GLY A 1 105 ? 4.227 1.338 -0.649 1.00 94.88 105 GLY A CA 1
ATOM 879 C C . GLY A 1 105 ? 3.971 2.737 -0.107 1.00 94.88 105 GLY A C 1
ATOM 880 O O . GLY A 1 105 ? 4.036 2.934 1.107 1.00 94.88 105 GLY A O 1
ATOM 881 N N . ASN A 1 106 ? 3.697 3.711 -0.978 1.00 94.56 106 ASN A N 1
ATOM 882 C CA . ASN A 1 106 ? 3.539 5.109 -0.579 1.00 94.56 106 ASN A CA 1
ATOM 883 C C . ASN A 1 106 ? 2.794 5.930 -1.636 1.00 94.56 106 ASN A C 1
ATOM 885 O O . ASN A 1 106 ? 2.991 5.734 -2.836 1.00 94.56 106 ASN A O 1
ATOM 889 N N . VAL A 1 107 ? 2.030 6.921 -1.181 1.00 91.62 107 VAL A N 1
ATOM 890 C CA . VAL A 1 107 ? 1.395 7.937 -2.029 1.00 91.62 107 VAL A CA 1
ATOM 891 C C . VAL A 1 107 ? 1.663 9.306 -1.435 1.00 91.62 107 VAL A C 1
ATOM 893 O O . VAL A 1 107 ? 1.426 9.539 -0.254 1.00 91.62 107 VAL A O 1
ATOM 896 N N . SER A 1 108 ? 2.180 10.227 -2.238 1.00 86.50 108 SER A N 1
ATOM 897 C CA . SER A 1 108 ? 2.452 11.616 -1.868 1.00 86.50 108 SER A CA 1
ATOM 898 C C . SER A 1 108 ? 2.283 12.524 -3.095 1.00 86.50 108 SER A C 1
ATOM 900 O O . SER A 1 108 ? 2.271 12.031 -4.225 1.00 86.50 108 SER A O 1
ATOM 902 N N . PRO A 1 109 ? 2.158 13.852 -2.923 1.00 84.06 109 PRO A N 1
ATOM 903 C CA . PRO A 1 109 ? 2.142 14.775 -4.057 1.00 84.06 109 PRO A CA 1
ATOM 904 C C . PRO A 1 109 ? 3.351 14.552 -4.979 1.00 84.06 109 PRO A C 1
ATOM 906 O O . PRO A 1 109 ? 4.488 14.521 -4.510 1.00 84.06 109 PRO A O 1
ATOM 909 N N . ALA A 1 110 ? 3.084 14.367 -6.272 1.00 82.69 110 ALA A N 1
ATOM 910 C CA . ALA A 1 110 ? 4.034 14.060 -7.341 1.00 82.69 110 ALA A CA 1
ATOM 911 C C . ALA A 1 110 ? 4.887 12.787 -7.139 1.00 82.69 110 ALA A C 1
ATOM 913 O O . ALA A 1 110 ? 5.895 12.611 -7.822 1.00 82.69 110 ALA A O 1
ATOM 914 N N . ARG A 1 111 ? 4.514 11.888 -6.215 1.00 83.44 111 ARG A N 1
ATOM 915 C CA . ARG A 1 111 ? 5.285 10.673 -5.920 1.00 83.44 111 ARG A CA 1
ATOM 916 C C . ARG A 1 111 ? 4.388 9.496 -5.549 1.00 83.44 111 ARG A C 1
ATOM 918 O O . ARG A 1 111 ? 3.680 9.538 -4.546 1.00 83.44 111 ARG A O 1
ATOM 925 N N . MET A 1 112 ? 4.525 8.402 -6.287 1.00 90.44 112 MET A N 1
ATOM 926 C CA . MET A 1 112 ? 4.008 7.088 -5.907 1.00 90.44 112 MET A CA 1
ATOM 927 C C . MET A 1 112 ? 5.169 6.106 -5.789 1.00 90.44 112 MET A C 1
ATOM 929 O O . MET A 1 112 ? 6.022 6.036 -6.669 1.00 90.44 112 MET A O 1
ATOM 933 N N . ASP A 1 113 ? 5.220 5.379 -4.678 1.00 93.25 113 ASP A N 1
ATOM 934 C CA . ASP A 1 113 ? 6.158 4.276 -4.488 1.00 93.25 113 ASP A CA 1
ATOM 935 C C . ASP A 1 113 ? 5.411 2.975 -4.749 1.00 93.25 113 ASP A C 1
ATOM 937 O O . ASP A 1 113 ? 4.650 2.508 -3.900 1.00 93.25 113 ASP A O 1
ATOM 941 N N . PHE A 1 114 ? 5.613 2.421 -5.941 1.00 95.50 114 PHE A N 1
ATOM 942 C CA . PHE A 1 114 ? 4.920 1.226 -6.408 1.00 95.50 114 PHE A CA 1
ATOM 943 C C . PHE A 1 114 ? 5.395 -0.056 -5.727 1.00 95.50 114 PHE A C 1
ATOM 945 O O . PHE A 1 114 ? 4.776 -1.092 -5.931 1.00 95.50 114 PHE A O 1
ATOM 952 N N . ARG A 1 115 ? 6.458 -0.038 -4.915 1.00 95.94 115 ARG A N 1
ATOM 953 C CA . ARG A 1 115 ? 6.958 -1.263 -4.280 1.00 95.94 115 ARG A CA 1
ATOM 954 C C . ARG A 1 115 ? 5.876 -1.931 -3.435 1.00 95.94 115 ARG A C 1
ATOM 956 O O . ARG A 1 115 ? 5.119 -1.270 -2.721 1.00 95.94 115 ARG A O 1
ATOM 963 N N . TRP A 1 116 ? 5.825 -3.253 -3.507 1.00 96.62 116 TRP A N 1
ATOM 964 C CA . TRP A 1 116 ? 4.992 -4.071 -2.639 1.00 96.62 116 TRP A CA 1
ATOM 965 C C . TRP A 1 116 ? 5.662 -4.196 -1.270 1.00 96.62 116 TRP A C 1
ATOM 967 O O . TRP A 1 116 ? 6.869 -4.415 -1.193 1.00 96.62 116 TRP A O 1
ATOM 977 N N . PHE A 1 117 ? 4.886 -4.061 -0.195 1.00 95.31 117 PHE A N 1
ATOM 978 C CA . PHE A 1 117 ? 5.347 -4.250 1.183 1.00 95.31 117 PHE A CA 1
ATOM 979 C C . PHE A 1 117 ? 4.472 -5.290 1.873 1.00 95.31 117 PHE A C 1
ATOM 981 O O . PHE A 1 117 ? 3.253 -5.102 1.986 1.00 95.31 117 PHE A O 1
ATOM 988 N N . ALA A 1 118 ? 5.104 -6.356 2.362 1.00 93.44 118 ALA A N 1
ATOM 989 C CA . ALA A 1 118 ? 4.422 -7.488 2.975 1.00 93.44 118 ALA A CA 1
ATOM 990 C C . ALA A 1 118 ? 3.590 -7.070 4.187 1.00 93.44 118 ALA A C 1
ATOM 992 O O . ALA A 1 118 ? 2.379 -7.268 4.217 1.00 93.44 118 ALA A O 1
ATOM 993 N N . LEU A 1 119 ? 4.229 -6.442 5.180 1.00 93.19 119 LEU A N 1
ATOM 994 C CA . LEU A 1 119 ? 3.586 -6.109 6.450 1.00 93.19 119 LEU A CA 1
ATOM 995 C C . LEU A 1 119 ? 2.362 -5.209 6.245 1.00 93.19 119 LEU A C 1
ATOM 997 O O . LEU A 1 119 ? 1.310 -5.457 6.828 1.00 93.19 119 LEU A O 1
ATOM 1001 N N . GLY A 1 120 ? 2.483 -4.189 5.394 1.00 95.19 120 GLY A N 1
ATOM 1002 C CA . GLY A 1 120 ? 1.404 -3.244 5.123 1.00 95.19 120 GLY A CA 1
ATOM 1003 C C . GLY A 1 120 ? 0.183 -3.908 4.492 1.00 95.19 120 GLY A C 1
ATOM 1004 O O . GLY A 1 120 ? -0.933 -3.716 4.974 1.00 95.19 120 GLY A O 1
ATOM 1005 N N . ASN A 1 121 ? 0.395 -4.740 3.469 1.00 96.88 121 ASN A N 1
ATOM 1006 C CA . ASN A 1 121 ? -0.685 -5.496 2.832 1.00 96.88 121 ASN A CA 1
ATOM 1007 C C . ASN A 1 121 ? -1.296 -6.521 3.792 1.00 96.88 121 ASN A C 1
ATOM 1009 O O . ASN A 1 121 ? -2.520 -6.657 3.848 1.00 96.88 121 ASN A O 1
ATOM 1013 N N . CYS A 1 122 ? -0.476 -7.169 4.624 1.00 94.56 122 CYS A N 1
ATOM 1014 C CA . CYS A 1 122 ? -0.998 -8.142 5.568 1.00 94.56 122 CYS A CA 1
ATOM 1015 C C . CYS A 1 122 ? -1.856 -7.516 6.665 1.00 94.56 122 CYS A C 1
ATOM 1017 O O . CYS A 1 122 ? -2.980 -7.954 6.915 1.00 94.56 122 CYS A O 1
ATOM 1019 N N . VAL A 1 123 ? -1.363 -6.443 7.283 1.00 95.38 123 VAL A N 1
ATOM 1020 C CA . VAL A 1 123 ? -2.105 -5.683 8.294 1.00 95.38 123 VAL A CA 1
ATOM 1021 C C . VAL A 1 123 ? -3.369 -5.073 7.686 1.00 95.38 123 VAL A C 1
ATOM 1023 O O . VAL A 1 123 ? -4.392 -5.014 8.370 1.00 95.38 123 VAL A O 1
ATOM 1026 N N . ALA A 1 124 ? -3.354 -4.669 6.411 1.00 96.88 124 ALA A N 1
ATOM 1027 C CA . ALA A 1 124 ? -4.547 -4.164 5.738 1.00 96.88 124 ALA A CA 1
ATOM 1028 C C . ALA A 1 124 ? -5.666 -5.219 5.649 1.00 96.88 124 ALA A C 1
ATOM 1030 O O . ALA A 1 124 ? -6.825 -4.886 5.904 1.00 96.88 124 ALA A O 1
ATOM 1031 N N . ILE A 1 125 ? -5.330 -6.481 5.366 1.00 95.88 125 ILE A N 1
ATOM 1032 C CA . ILE A 1 125 ? -6.286 -7.601 5.397 1.00 95.88 125 ILE A CA 1
ATOM 1033 C C . ILE A 1 125 ? -6.766 -7.851 6.834 1.00 95.88 125 ILE A C 1
ATOM 1035 O O . ILE A 1 125 ? -7.963 -7.789 7.111 1.00 95.88 125 ILE A O 1
ATOM 1039 N N . LEU A 1 126 ? -5.836 -8.048 7.775 1.00 94.81 126 LEU A N 1
ATOM 1040 C CA . LEU A 1 126 ? -6.151 -8.403 9.168 1.00 94.81 126 LEU A CA 1
ATOM 1041 C C . LEU A 1 126 ? -6.996 -7.342 9.886 1.00 94.81 126 LEU A C 1
ATOM 1043 O O . LEU A 1 126 ? -7.850 -7.659 10.709 1.00 94.81 126 LEU A O 1
ATOM 1047 N N . SER A 1 127 ? -6.775 -6.067 9.572 1.00 94.62 127 SER A N 1
ATOM 1048 C CA . SER A 1 127 ? -7.537 -4.953 10.140 1.00 94.62 127 SE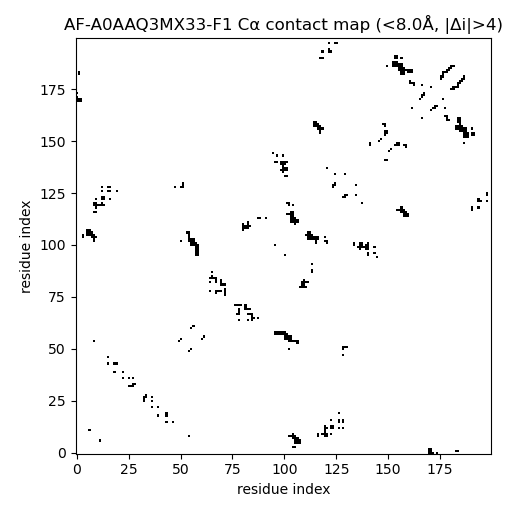R A CA 1
ATOM 1049 C C . SER A 1 127 ? -8.825 -4.638 9.382 1.00 94.62 127 SER A C 1
ATOM 1051 O O . SER A 1 127 ? -9.469 -3.647 9.721 1.00 94.62 127 SER A O 1
ATOM 1053 N N . SER A 1 128 ? -9.204 -5.417 8.361 1.00 95.19 128 SER A N 1
ATOM 1054 C CA . SER A 1 128 ? -10.313 -5.136 7.425 1.00 95.19 128 SER A CA 1
ATOM 1055 C C . SER A 1 128 ? -10.259 -3.734 6.790 1.00 95.19 128 SER A C 1
ATOM 1057 O O . SER A 1 128 ? -11.286 -3.136 6.450 1.00 95.19 128 SER A O 1
ATOM 1059 N N . LEU A 1 129 ? -9.052 -3.177 6.650 1.00 97.12 129 LEU A N 1
ATOM 1060 C CA . LEU A 1 129 ? -8.823 -1.992 5.830 1.00 97.12 129 LEU A CA 1
ATOM 1061 C C . LEU A 1 129 ? -9.071 -2.343 4.364 1.00 97.12 129 LEU A C 1
ATOM 1063 O O . LEU A 1 129 ? -9.777 -1.603 3.681 1.00 97.12 129 LEU A O 1
ATOM 1067 N N . ALA A 1 130 ? -8.545 -3.483 3.915 1.00 97.19 130 ALA A N 1
ATOM 1068 C CA . ALA A 1 130 ? -8.873 -4.075 2.628 1.00 97.19 130 ALA A CA 1
ATOM 1069 C C . ALA A 1 130 ? -10.347 -4.505 2.606 1.00 97.19 130 ALA A C 1
ATOM 1071 O O . ALA A 1 130 ? -10.862 -5.058 3.580 1.00 97.19 130 ALA A O 1
ATOM 1072 N N . THR A 1 131 ? -11.036 -4.249 1.496 1.00 97.75 131 THR A N 1
ATOM 1073 C CA . THR A 1 131 ? -12.338 -4.886 1.227 1.00 97.75 131 THR A CA 1
ATOM 1074 C C . THR A 1 131 ? -12.163 -6.402 1.036 1.00 97.75 131 THR A C 1
ATOM 1076 O O . THR A 1 131 ? -11.031 -6.858 0.834 1.00 97.75 131 THR A O 1
ATOM 1079 N N . PRO A 1 132 ? -13.236 -7.211 1.104 1.00 97.00 132 PRO A N 1
ATOM 1080 C CA . PRO A 1 132 ? -13.146 -8.641 0.802 1.00 97.00 132 PRO A CA 1
ATOM 1081 C C . PRO A 1 132 ? -12.544 -8.912 -0.584 1.00 97.00 132 PRO A C 1
ATOM 1083 O O . PRO A 1 132 ? -11.665 -9.757 -0.721 1.00 97.00 132 PRO A O 1
ATOM 1086 N N . GLU A 1 133 ? -12.936 -8.129 -1.588 1.00 97.00 133 GLU A N 1
ATOM 1087 C CA . GLU A 1 133 ? -12.442 -8.233 -2.962 1.00 97.00 133 GLU A CA 1
ATOM 1088 C C . GLU A 1 133 ? -10.952 -7.891 -3.051 1.00 97.00 133 GLU A C 1
ATOM 1090 O O . GLU A 1 133 ? -10.185 -8.624 -3.667 1.00 97.00 133 GLU A O 1
ATOM 1095 N N . GLN A 1 134 ? -10.518 -6.820 -2.377 1.00 97.62 134 GLN A N 1
ATOM 1096 C CA . GLN A 1 134 ? -9.102 -6.443 -2.308 1.00 97.62 134 GLN A CA 1
ATOM 1097 C C . GLN A 1 134 ? -8.266 -7.477 -1.552 1.00 97.62 134 GLN A C 1
ATOM 1099 O O . GLN A 1 134 ? -7.142 -7.763 -1.947 1.00 97.62 134 GLN A O 1
ATOM 1104 N N . SER A 1 135 ? -8.811 -8.055 -0.480 1.00 97.25 135 SER A N 1
ATOM 1105 C CA . SER A 1 135 ? -8.141 -9.121 0.271 1.00 97.25 135 SER A CA 1
ATOM 1106 C C . SER A 1 135 ? -7.911 -10.343 -0.613 1.00 97.25 135 SER A C 1
ATOM 1108 O O . SER A 1 135 ? -6.791 -10.837 -0.679 1.00 97.25 135 SER A O 1
ATOM 1110 N N . MET A 1 136 ? -8.936 -10.781 -1.352 1.00 96.62 136 MET A N 1
ATOM 1111 C CA . MET A 1 136 ? -8.798 -11.874 -2.319 1.00 96.62 136 MET A CA 1
ATOM 1112 C C . MET A 1 136 ? -7.809 -11.521 -3.431 1.00 96.62 136 MET A C 1
ATOM 1114 O O . MET A 1 136 ? -6.962 -12.337 -3.761 1.00 96.62 136 MET A O 1
ATOM 1118 N N . ALA A 1 137 ? -7.846 -10.297 -3.959 1.00 97.75 137 ALA A N 1
ATOM 1119 C CA . ALA A 1 137 ? -6.915 -9.857 -4.995 1.00 97.75 137 ALA A CA 1
ATOM 1120 C C . ALA A 1 137 ? -5.449 -9.803 -4.512 1.00 97.75 137 ALA A C 1
ATOM 1122 O O . ALA A 1 137 ? -4.541 -10.089 -5.291 1.00 97.75 137 ALA A O 1
ATOM 1123 N N . ILE A 1 138 ? -5.198 -9.488 -3.237 1.00 97.50 138 ILE A N 1
ATOM 1124 C CA . ILE A 1 138 ? -3.857 -9.596 -2.640 1.00 97.50 138 ILE A CA 1
ATOM 1125 C C . ILE A 1 138 ? -3.406 -11.060 -2.592 1.00 97.50 138 ILE A C 1
ATOM 1127 O O . ILE A 1 138 ? -2.250 -11.345 -2.899 1.00 97.50 138 ILE A O 1
ATOM 1131 N N . MET A 1 139 ? -4.300 -11.988 -2.243 1.00 95.69 139 MET A N 1
ATOM 1132 C CA . MET A 1 139 ? -3.976 -13.419 -2.229 1.00 95.69 139 MET A CA 1
ATOM 1133 C C . MET A 1 139 ? -3.743 -13.962 -3.648 1.00 95.69 139 MET A C 1
ATOM 1135 O O . MET A 1 139 ? -2.734 -14.627 -3.864 1.00 95.69 139 MET A O 1
ATOM 1139 N N . ASP A 1 140 ? -4.589 -13.594 -4.619 1.00 96.50 140 ASP A N 1
ATOM 1140 C CA . ASP A 1 140 ? -4.419 -13.921 -6.045 1.00 96.50 140 ASP A CA 1
ATOM 1141 C C . ASP A 1 140 ? -3.057 -13.406 -6.566 1.00 96.50 140 ASP A C 1
ATOM 1143 O O . ASP A 1 140 ? -2.364 -14.108 -7.301 1.00 96.50 140 ASP A O 1
ATOM 1147 N N . LEU A 1 141 ? -2.630 -12.200 -6.158 1.00 97.19 141 LEU A N 1
ATOM 1148 C CA . LEU A 1 141 ? -1.307 -11.657 -6.498 1.00 97.19 141 LEU A CA 1
ATOM 1149 C C . LEU A 1 141 ? -0.171 -12.495 -5.900 1.00 97.19 141 LEU A C 1
ATOM 1151 O O . LEU A 1 141 ? 0.797 -12.784 -6.600 1.00 97.19 141 LEU A O 1
ATOM 1155 N N . ILE A 1 142 ? -0.264 -12.851 -4.614 1.00 94.69 142 ILE A N 1
ATOM 1156 C CA . ILE A 1 142 ? 0.765 -13.646 -3.928 1.00 94.69 142 ILE A CA 1
ATOM 1157 C C . ILE A 1 142 ? 0.901 -15.025 -4.573 1.00 94.69 142 ILE A C 1
ATOM 1159 O O . ILE A 1 142 ? 2.019 -15.499 -4.747 1.00 94.69 142 ILE A O 1
ATOM 1163 N N . GLU A 1 143 ? -0.211 -15.644 -4.968 1.00 94.12 143 GLU A N 1
ATOM 1164 C CA . GLU A 1 143 ? -0.206 -16.911 -5.699 1.00 94.12 143 GLU A CA 1
ATOM 1165 C C . GLU A 1 143 ? 0.418 -16.756 -7.096 1.00 94.12 143 GLU A C 1
ATOM 1167 O O . GLU A 1 143 ? 1.293 -17.532 -7.476 1.00 94.12 143 GLU A O 1
ATOM 1172 N N . ALA A 1 144 ? 0.037 -15.717 -7.846 1.00 95.50 144 ALA A N 1
ATOM 1173 C CA . ALA A 1 144 ? 0.541 -15.474 -9.200 1.00 95.50 144 ALA A CA 1
ATOM 1174 C C . ALA A 1 144 ? 2.020 -15.041 -9.259 1.00 95.50 144 ALA A C 1
ATOM 1176 O O . ALA A 1 144 ? 2.660 -15.182 -10.305 1.00 95.50 144 ALA A O 1
ATOM 1177 N N . ARG A 1 145 ? 2.546 -14.478 -8.165 1.00 96.00 145 ARG A N 1
ATOM 1178 C CA . ARG A 1 145 ? 3.928 -13.984 -8.015 1.00 96.00 145 ARG A CA 1
ATOM 1179 C C . ARG A 1 145 ? 4.644 -14.661 -6.851 1.00 96.00 145 ARG A C 1
ATOM 1181 O O . ARG A 1 145 ? 5.396 -14.030 -6.103 1.00 96.00 145 ARG A O 1
ATOM 1188 N N . TRP A 1 146 ? 4.365 -15.952 -6.666 1.00 93.38 146 TRP A N 1
ATOM 1189 C CA . TRP A 1 146 ? 4.892 -16.729 -5.549 1.00 93.38 146 TRP A CA 1
ATOM 1190 C C . TRP A 1 146 ? 6.420 -16.759 -5.546 1.00 93.38 146 TRP A C 1
ATOM 1192 O O . TRP A 1 146 ? 7.038 -16.521 -4.509 1.00 93.38 146 TRP A O 1
ATOM 1202 N N . ASP A 1 147 ? 7.043 -16.978 -6.702 1.00 93.12 147 ASP A N 1
ATOM 1203 C CA . ASP A 1 147 ? 8.502 -17.042 -6.821 1.00 93.12 147 ASP A CA 1
ATOM 1204 C C . ASP A 1 147 ? 9.161 -15.695 -6.484 1.00 93.12 147 ASP A C 1
ATOM 1206 O O . ASP A 1 147 ? 10.204 -15.646 -5.826 1.00 93.12 147 ASP A O 1
ATOM 1210 N N . GLU A 1 148 ? 8.533 -14.584 -6.874 1.00 92.62 148 GLU A N 1
ATOM 1211 C CA . GLU A 1 148 ? 9.029 -13.241 -6.609 1.00 92.62 148 GLU A CA 1
ATOM 1212 C C . GLU A 1 148 ? 8.795 -12.780 -5.174 1.00 92.62 148 GLU A C 1
ATOM 1214 O O . GLU A 1 148 ? 9.652 -12.082 -4.643 1.00 92.62 148 GLU A O 1
ATOM 1219 N N . LEU A 1 149 ? 7.666 -13.115 -4.544 1.00 92.06 149 LEU A N 1
ATOM 1220 C CA . LEU A 1 149 ? 7.297 -12.604 -3.215 1.00 92.06 149 LEU A CA 1
ATOM 1221 C C . LEU A 1 149 ? 7.690 -13.549 -2.076 1.00 92.06 149 LEU A C 1
ATOM 1223 O O . LEU A 1 149 ? 8.052 -13.096 -0.985 1.00 92.06 149 LEU A O 1
ATOM 1227 N N . VAL A 1 150 ? 7.650 -14.854 -2.328 1.00 89.56 150 VAL A N 1
ATOM 1228 C CA . VAL A 1 150 ? 7.954 -15.910 -1.358 1.00 89.56 150 VAL A CA 1
ATOM 1229 C C . VAL A 1 150 ? 9.272 -16.595 -1.712 1.00 89.56 150 VAL A C 1
ATOM 1231 O O . VAL A 1 150 ? 10.184 -16.631 -0.885 1.00 89.56 150 VAL A O 1
ATOM 1234 N N . GLY A 1 151 ? 9.400 -17.097 -2.941 1.00 88.00 151 GLY A N 1
ATOM 1235 C CA . GLY A 1 151 ? 10.541 -17.900 -3.376 1.00 88.00 151 GLY A CA 1
ATOM 1236 C C . GLY A 1 151 ? 10.775 -19.114 -2.467 1.00 88.00 151 GLY A C 1
ATOM 1237 O O . GLY A 1 151 ? 9.838 -19.718 -1.949 1.00 88.00 151 GLY A O 1
ATOM 1238 N N . GLU A 1 152 ? 12.042 -19.457 -2.226 1.00 83.75 152 GLU A N 1
ATOM 1239 C CA . GLU A 1 152 ? 12.413 -20.575 -1.341 1.00 83.75 152 GLU A CA 1
ATOM 1240 C C . GLU A 1 152 ? 12.298 -20.240 0.159 1.00 83.75 152 GLU A C 1
ATOM 1242 O O . GLU A 1 152 ? 12.309 -21.144 0.996 1.00 83.75 152 GLU A O 1
ATOM 1247 N N . MET A 1 153 ? 12.195 -18.953 0.520 1.00 81.31 153 MET A N 1
ATOM 1248 C CA . MET A 1 153 ? 12.117 -18.509 1.914 1.00 81.31 153 MET A CA 1
ATOM 1249 C C . MET A 1 153 ? 11.020 -17.449 2.111 1.00 81.31 153 MET A C 1
ATOM 1251 O O . MET A 1 153 ? 11.248 -16.276 1.786 1.00 81.31 153 MET A O 1
ATOM 1255 N N . PRO A 1 154 ? 9.872 -17.810 2.72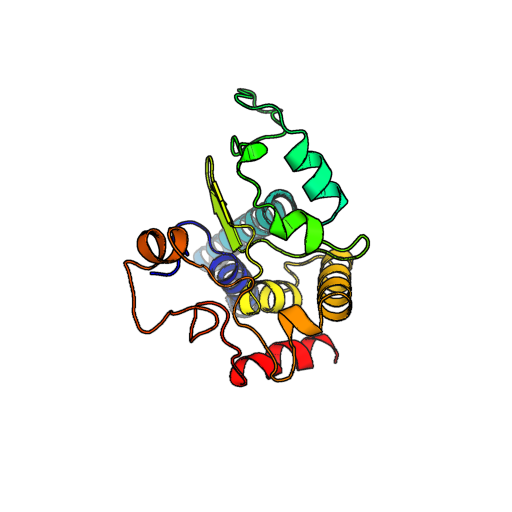0 1.00 79.44 154 PRO A N 1
ATOM 1256 C CA . PRO A 1 154 ? 8.842 -16.841 3.078 1.00 79.44 154 PRO A CA 1
ATOM 1257 C C . PRO A 1 154 ? 9.352 -15.873 4.158 1.00 79.44 154 PRO A C 1
ATOM 1259 O O . PRO A 1 154 ? 10.114 -16.255 5.045 1.00 79.44 154 PRO A O 1
ATOM 1262 N N . LEU A 1 155 ? 8.969 -14.600 4.174 1.00 82.75 155 LEU A N 1
ATOM 1263 C CA . LEU A 1 155 ? 8.313 -13.786 3.143 1.00 82.75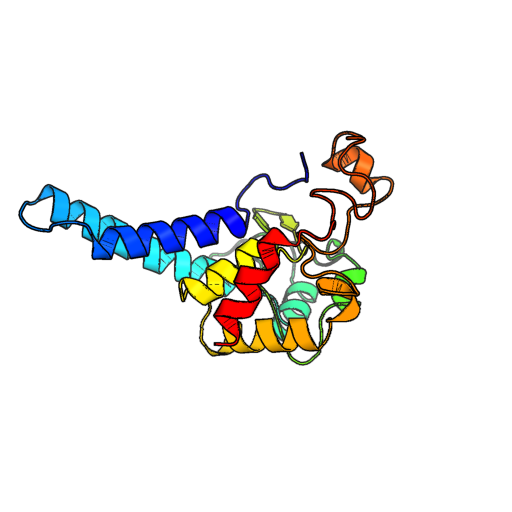 155 LEU A CA 1
ATOM 1264 C C . LEU A 1 155 ? 9.245 -12.609 2.831 1.00 82.75 155 LEU A C 1
ATOM 1266 O O . LEU A 1 155 ? 9.890 -12.099 3.757 1.00 82.75 155 LEU A O 1
ATOM 1270 N N . LYS A 1 156 ? 9.328 -12.146 1.577 1.00 88.50 156 LYS A N 1
ATOM 1271 C CA . LYS A 1 156 ? 10.057 -10.901 1.291 1.00 88.50 156 LYS A CA 1
ATOM 1272 C C . LYS A 1 156 ? 9.433 -9.735 2.045 1.00 88.50 156 LYS A C 1
ATOM 1274 O O . LYS A 1 156 ? 8.219 -9.587 2.076 1.00 88.50 156 LYS A O 1
ATOM 1279 N N . ILE A 1 157 ? 10.259 -8.869 2.624 1.00 91.19 157 ILE A N 1
ATOM 1280 C CA . ILE A 1 157 ? 9.761 -7.671 3.314 1.00 91.19 157 ILE A CA 1
ATOM 1281 C C . ILE A 1 157 ? 9.191 -6.637 2.331 1.00 91.19 157 ILE A C 1
ATOM 1283 O O . ILE A 1 157 ? 8.186 -5.985 2.612 1.00 91.19 157 ILE A O 1
ATOM 1287 N N . SER A 1 158 ? 9.825 -6.512 1.165 1.00 93.31 158 SER A N 1
ATOM 1288 C CA . SER A 1 158 ? 9.393 -5.649 0.071 1.00 93.31 158 SER A CA 1
ATOM 1289 C C . SER A 1 158 ? 9.814 -6.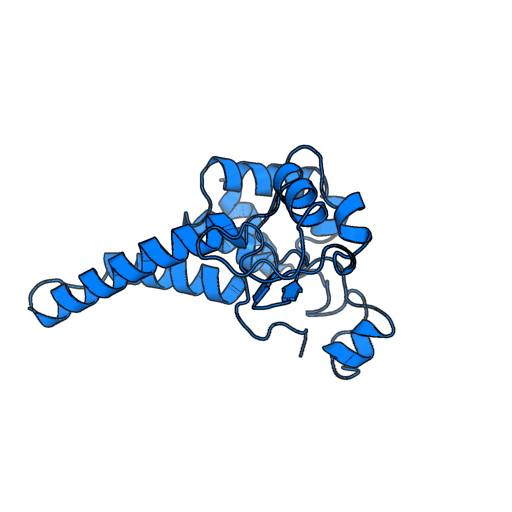212 -1.286 1.00 93.31 158 SER A C 1
ATOM 1291 O O . SER A 1 158 ? 10.723 -7.040 -1.369 1.00 93.31 158 SER A O 1
ATOM 1293 N N . TYR A 1 159 ? 9.156 -5.770 -2.353 1.00 94.31 159 TYR A N 1
ATOM 1294 C CA . TYR A 1 159 ? 9.525 -6.119 -3.721 1.00 94.31 159 TYR A CA 1
ATOM 1295 C C . TYR A 1 159 ? 9.299 -4.939 -4.684 1.00 94.31 159 TYR A C 1
ATOM 1297 O O . TYR A 1 159 ? 8.274 -4.261 -4.566 1.00 94.31 159 TYR A O 1
ATOM 1305 N N . PRO A 1 160 ? 10.202 -4.716 -5.660 1.00 94.69 160 PRO A N 1
ATOM 1306 C CA . PRO A 1 160 ? 11.530 -5.322 -5.795 1.00 94.69 160 PRO A CA 1
ATOM 1307 C C . PRO A 1 160 ? 12.562 -4.671 -4.857 1.00 94.69 160 PRO A C 1
ATOM 1309 O O . PRO A 1 160 ? 12.270 -3.710 -4.140 1.00 94.69 160 PRO A O 1
ATOM 1312 N N . ALA A 1 161 ? 13.792 -5.194 -4.863 1.00 90.12 161 ALA A N 1
ATOM 1313 C CA . ALA A 1 161 ? 14.928 -4.510 -4.256 1.00 90.12 161 ALA A CA 1
ATOM 1314 C C . ALA A 1 161 ? 15.345 -3.290 -5.093 1.00 90.12 161 ALA A C 1
ATOM 1316 O O . ALA A 1 161 ? 15.335 -3.323 -6.320 1.00 90.12 161 ALA A O 1
ATOM 1317 N N . ILE A 1 162 ? 15.776 -2.233 -4.412 1.00 87.25 162 ILE A N 1
ATOM 1318 C CA . ILE A 1 162 ? 16.381 -1.052 -5.021 1.00 87.25 162 ILE A CA 1
ATOM 1319 C C . ILE A 1 162 ? 17.816 -1.384 -5.447 1.00 87.25 162 ILE A C 1
ATOM 1321 O O . ILE A 1 162 ? 18.596 -1.925 -4.652 1.00 87.25 162 ILE A O 1
ATOM 1325 N N . GLU A 1 163 ? 18.189 -0.999 -6.670 1.00 87.25 163 GLU A N 1
ATOM 1326 C CA . GLU A 1 163 ? 19.480 -1.325 -7.281 1.00 87.25 163 GLU A CA 1
ATOM 1327 C C . GLU A 1 163 ? 20.260 -0.092 -7.771 1.00 87.25 163 GLU A C 1
ATOM 1329 O O . GLU A 1 163 ? 19.735 1.010 -7.925 1.00 87.25 163 GLU A O 1
ATOM 1334 N N . SER A 1 164 ? 21.556 -0.290 -8.032 1.00 87.69 164 SER A N 1
ATOM 1335 C CA . SER A 1 164 ? 22.421 0.636 -8.774 1.00 87.69 164 SER A CA 1
ATOM 1336 C C . SER A 1 164 ? 22.338 2.103 -8.318 1.00 87.69 164 SER A C 1
ATOM 1338 O O . SER A 1 164 ? 22.717 2.428 -7.191 1.00 87.69 164 SER A O 1
ATOM 1340 N N . HIS A 1 165 ? 21.920 3.013 -9.202 1.00 85.69 165 HIS A N 1
ATOM 1341 C CA . HIS A 1 165 ? 21.889 4.448 -8.926 1.00 85.69 165 HIS A CA 1
ATOM 1342 C C . HIS A 1 165 ? 20.811 4.808 -7.901 1.00 85.69 165 HIS A C 1
ATOM 1344 O O . HIS A 1 165 ? 21.069 5.589 -6.984 1.00 85.69 165 HIS A O 1
ATOM 1350 N N . GLU A 1 166 ? 19.646 4.170 -8.005 1.00 82.19 166 GLU A N 1
ATOM 1351 C CA . GLU A 1 166 ? 18.548 4.353 -7.064 1.00 82.19 166 GLU A CA 1
ATOM 1352 C C . GLU A 1 166 ? 18.969 3.912 -5.658 1.00 82.19 166 GLU A C 1
ATOM 1354 O O . GLU A 1 166 ? 18.711 4.618 -4.687 1.00 82.19 166 GLU A O 1
ATOM 1359 N N . TRP A 1 167 ? 19.730 2.818 -5.535 1.00 89.12 167 TRP A N 1
ATOM 1360 C CA . TRP A 1 167 ? 20.228 2.357 -4.237 1.00 89.12 167 TRP A CA 1
ATOM 1361 C C . TRP A 1 167 ? 21.146 3.391 -3.588 1.00 89.12 167 TRP A C 1
ATOM 1363 O O . TRP A 1 167 ? 20.996 3.684 -2.400 1.00 89.12 167 TRP A O 1
ATOM 1373 N N . ARG A 1 168 ? 22.063 3.988 -4.360 1.00 86.06 168 ARG A N 1
ATOM 1374 C CA . ARG A 1 168 ? 22.976 5.024 -3.852 1.00 86.06 168 ARG A CA 1
ATOM 1375 C C . ARG A 1 168 ? 22.203 6.232 -3.331 1.00 86.06 168 ARG A C 1
ATOM 1377 O O . ARG A 1 168 ? 22.475 6.683 -2.222 1.00 86.06 168 ARG A O 1
ATOM 1384 N N . ILE A 1 169 ? 21.229 6.709 -4.106 1.00 86.81 169 ILE A N 1
ATOM 1385 C CA . ILE A 1 169 ? 20.429 7.892 -3.767 1.00 86.81 169 ILE A CA 1
ATOM 1386 C C . ILE A 1 169 ? 19.501 7.606 -2.589 1.00 86.81 1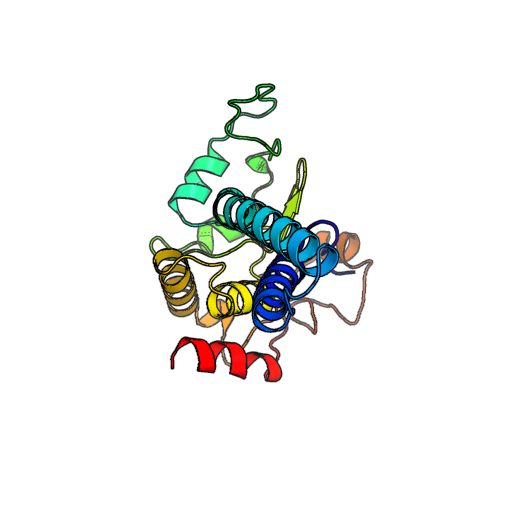69 ILE A C 1
ATOM 1388 O O . ILE A 1 169 ? 19.532 8.320 -1.591 1.00 86.81 169 ILE A O 1
ATOM 1392 N N . VAL A 1 170 ? 18.675 6.565 -2.696 1.00 84.19 170 VAL A N 1
ATOM 1393 C CA . VAL A 1 170 ? 17.616 6.291 -1.726 1.00 84.19 170 VAL A CA 1
ATOM 1394 C C . VAL A 1 170 ? 18.221 5.847 -0.405 1.00 84.19 170 VAL A C 1
ATOM 1396 O O . VAL A 1 170 ? 17.886 6.395 0.640 1.00 84.19 170 VAL A O 1
ATOM 1399 N N . THR A 1 171 ? 19.141 4.880 -0.421 1.00 83.62 171 THR A N 1
ATOM 1400 C CA . THR A 1 171 ? 19.666 4.321 0.831 1.00 83.62 171 THR A CA 1
ATOM 1401 C C . THR A 1 171 ? 20.752 5.184 1.468 1.00 83.62 171 THR A C 1
ATOM 1403 O O . THR A 1 171 ? 20.917 5.100 2.687 1.00 83.62 171 THR A O 1
ATOM 1406 N N . GLY A 1 172 ? 21.434 6.029 0.684 1.00 87.88 172 GLY A N 1
ATOM 1407 C CA . GLY A 1 172 ? 22.654 6.726 1.095 1.00 87.88 172 GLY A CA 1
ATOM 1408 C C . GLY A 1 172 ? 23.888 5.820 1.053 1.00 87.88 172 GLY A C 1
ATOM 1409 O O . GLY A 1 172 ? 24.758 5.938 1.911 1.00 87.88 172 GLY A O 1
ATOM 1410 N N . CYS A 1 173 ? 23.938 4.893 0.089 1.00 85.50 173 CYS A N 1
ATOM 1411 C CA . CYS A 1 173 ? 24.966 3.851 -0.031 1.00 85.50 173 CYS A CA 1
ATOM 1412 C C . CYS A 1 173 ? 25.081 2.946 1.214 1.00 85.50 173 CYS A C 1
ATOM 1414 O O . CYS A 1 173 ? 26.186 2.572 1.605 1.00 85.50 173 CYS A O 1
ATOM 1416 N N . ASP A 1 174 ? 23.956 2.609 1.852 1.00 86.06 174 ASP A N 1
ATOM 1417 C CA . ASP A 1 174 ? 23.944 1.846 3.105 1.00 86.06 174 ASP A CA 1
ATOM 1418 C C . ASP A 1 174 ? 24.359 0.376 2.877 1.00 86.06 174 ASP A C 1
ATOM 1420 O O . ASP A 1 174 ? 23.576 -0.399 2.313 1.00 86.06 174 ASP A O 1
ATOM 1424 N N . PRO A 1 175 ? 25.543 -0.057 3.358 1.00 87.50 175 PRO A N 1
ATOM 1425 C CA . PRO A 1 175 ? 26.079 -1.388 3.081 1.00 87.50 175 PRO A CA 1
ATOM 1426 C C . PRO A 1 175 ? 25.283 -2.524 3.739 1.00 87.50 175 PRO A C 1
ATOM 1428 O O . PRO A 1 175 ? 25.481 -3.679 3.374 1.00 87.50 175 PRO A O 1
ATOM 1431 N N . LYS A 1 176 ? 24.379 -2.239 4.690 1.00 86.75 176 LYS A N 1
ATOM 1432 C CA . LYS A 1 176 ? 23.483 -3.260 5.262 1.00 86.75 176 LYS A CA 1
ATOM 1433 C C . LYS A 1 176 ? 22.291 -3.572 4.360 1.00 86.75 176 LYS A C 1
ATOM 1435 O O . LYS A 1 176 ? 21.748 -4.668 4.431 1.00 86.75 176 LYS A O 1
ATOM 1440 N N . ASN A 1 177 ? 21.888 -2.619 3.525 1.00 88.06 177 ASN A N 1
ATOM 1441 C CA . ASN A 1 177 ? 20.700 -2.698 2.679 1.00 88.06 177 ASN A CA 1
ATOM 1442 C C . ASN A 1 177 ? 21.082 -2.885 1.205 1.00 88.06 177 ASN A C 1
ATOM 1444 O O . ASN A 1 177 ? 20.524 -2.229 0.327 1.00 88.06 177 ASN A O 1
ATOM 1448 N N . THR A 1 178 ? 22.063 -3.747 0.926 1.00 85.88 178 THR A N 1
ATOM 1449 C CA . THR A 1 178 ? 22.440 -4.147 -0.439 1.00 85.88 178 THR A CA 1
ATOM 1450 C C . THR A 1 178 ? 21.289 -4.865 -1.155 1.00 85.88 178 THR A C 1
ATOM 1452 O O . THR A 1 178 ? 20.240 -5.135 -0.571 1.00 85.88 178 THR A O 1
ATOM 1455 N N . ARG A 1 179 ? 21.452 -5.136 -2.454 1.00 89.25 179 ARG A N 1
ATOM 1456 C CA . ARG A 1 179 ? 20.449 -5.815 -3.285 1.00 89.25 179 ARG A CA 1
ATOM 1457 C C . ARG A 1 179 ? 19.966 -7.120 -2.623 1.00 89.25 179 ARG A C 1
ATOM 1459 O O . ARG A 1 179 ? 20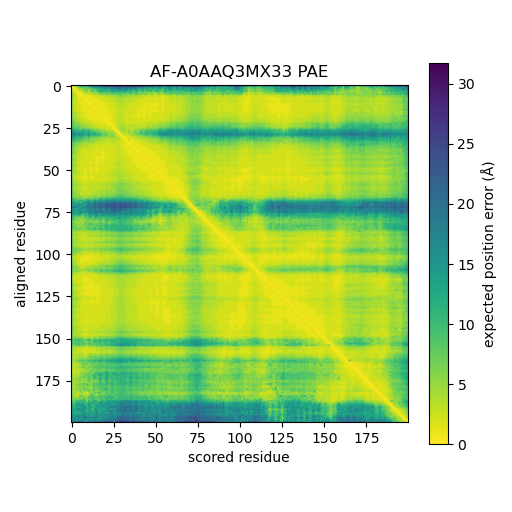.791 -7.974 -2.310 1.00 89.25 179 ARG A O 1
ATOM 1466 N N . TRP A 1 180 ? 18.648 -7.258 -2.440 1.00 87.88 180 TRP A N 1
ATOM 1467 C CA . TRP A 1 180 ? 17.979 -8.413 -1.813 1.00 87.88 180 TRP A CA 1
ATOM 1468 C C . TRP A 1 180 ? 18.435 -8.723 -0.376 1.00 87.88 180 TRP A C 1
ATOM 1470 O O . TRP A 1 180 ? 18.348 -9.865 0.074 1.00 87.88 180 TRP A O 1
ATOM 1480 N N . SER A 1 181 ? 1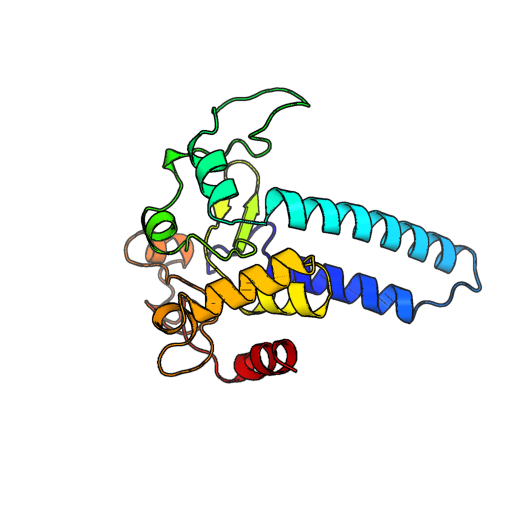8.911 -7.713 0.358 1.00 87.19 181 SER A N 1
ATOM 1481 C CA . SER A 1 181 ? 19.430 -7.862 1.720 1.00 87.19 181 SER A CA 1
ATOM 1482 C C . SER A 1 181 ? 18.645 -7.035 2.732 1.00 87.19 181 SER A C 1
ATOM 1484 O O . SER A 1 181 ? 18.242 -5.902 2.460 1.00 87.19 181 SER A O 1
ATOM 1486 N N . TYR A 1 182 ? 18.485 -7.592 3.935 1.00 87.19 182 TYR A N 1
ATOM 1487 C CA . TYR A 1 182 ? 17.858 -6.948 5.088 1.00 87.19 182 TYR A CA 1
ATOM 1488 C C . TYR A 1 182 ? 16.512 -6.306 4.718 1.00 87.19 182 TYR A C 1
ATOM 1490 O O . TYR A 1 182 ? 15.602 -7.017 4.294 1.00 87.19 182 TYR A O 1
ATOM 1498 N N . HIS A 1 183 ? 16.359 -4.989 4.843 1.00 87.75 183 HIS A N 1
ATOM 1499 C CA . HIS A 1 183 ? 15.107 -4.311 4.515 1.00 87.75 183 HIS A CA 1
ATOM 1500 C C . HIS A 1 183 ? 14.931 -4.041 2.996 1.00 87.75 183 HIS A C 1
ATOM 1502 O O . HIS A 1 183 ? 13.842 -3.662 2.565 1.00 87.75 183 HIS A O 1
ATOM 1508 N N . ASN A 1 184 ? 15.972 -4.226 2.172 1.00 89.88 184 ASN A N 1
ATOM 1509 C CA . ASN A 1 184 ? 15.949 -4.019 0.718 1.00 89.88 184 ASN A CA 1
ATOM 1510 C C . ASN A 1 184 ? 15.606 -5.317 -0.039 1.00 89.88 184 ASN A C 1
ATOM 1512 O O . ASN A 1 184 ? 16.441 -5.891 -0.738 1.00 89.88 184 ASN A O 1
ATOM 1516 N N . GLY A 1 185 ? 14.381 -5.808 0.150 1.00 85.12 185 GLY A N 1
ATOM 1517 C CA . GLY A 1 185 ? 13.876 -7.019 -0.503 1.00 85.12 185 GLY A CA 1
ATOM 1518 C C . GLY A 1 185 ? 14.382 -8.349 0.066 1.00 85.12 185 GLY A C 1
ATOM 1519 O O . GLY A 1 185 ? 14.230 -9.390 -0.577 1.00 85.12 185 GLY A O 1
ATOM 1520 N N . GLY A 1 186 ? 14.985 -8.339 1.259 1.00 86.94 186 GLY A N 1
ATOM 1521 C CA . GLY A 1 186 ? 15.341 -9.570 1.964 1.00 86.94 186 GLY A CA 1
ATOM 1522 C C . GLY A 1 186 ? 14.106 -10.347 2.434 1.00 86.94 186 GLY A C 1
ATOM 1523 O O . GLY A 1 186 ? 13.056 -9.757 2.704 1.00 86.94 186 GLY A O 1
ATOM 1524 N N . SER A 1 187 ? 14.238 -11.668 2.563 1.00 84.44 187 SER A N 1
ATOM 1525 C CA . SER A 1 187 ? 13.210 -12.528 3.165 1.00 84.44 187 SER A CA 1
ATOM 1526 C C . SER A 1 187 ? 13.358 -12.587 4.682 1.00 84.44 187 SER A C 1
ATOM 1528 O O . SER A 1 187 ? 14.459 -12.767 5.202 1.00 84.44 187 SER A O 1
ATOM 1530 N N . TRP A 1 188 ? 12.245 -12.413 5.393 1.00 84.56 188 TRP A N 1
ATOM 1531 C CA . TRP A 1 188 ? 12.193 -12.365 6.853 1.00 84.56 188 TRP A CA 1
ATOM 1532 C C . TRP A 1 188 ? 11.266 -13.474 7.366 1.00 84.56 188 TRP A C 1
ATOM 1534 O O . TRP A 1 188 ? 10.046 -13.300 7.357 1.00 84.56 188 TRP A O 1
ATOM 1544 N N . PRO A 1 189 ? 11.810 -14.600 7.871 1.00 72.88 189 PRO A N 1
ATOM 1545 C CA . PRO A 1 189 ? 10.998 -15.729 8.332 1.00 72.88 189 PRO A CA 1
ATOM 1546 C C . PRO A 1 189 ? 9.983 -15.369 9.423 1.00 72.88 189 PRO A C 1
ATOM 1548 O O . PRO A 1 189 ? 8.897 -15.944 9.462 1.00 72.88 189 PRO A O 1
ATOM 1551 N N . GLY A 1 190 ? 10.292 -14.376 10.267 1.00 68.88 190 GLY A N 1
ATOM 1552 C CA . GLY A 1 190 ? 9.378 -13.870 11.300 1.00 68.88 190 GLY A CA 1
ATOM 1553 C C . GLY A 1 190 ? 8.075 -13.268 10.753 1.00 68.88 190 GLY A C 1
ATOM 1554 O O . GLY A 1 190 ? 7.077 -13.235 11.467 1.00 68.88 190 GLY A O 1
ATOM 1555 N N . SER A 1 191 ? 8.047 -12.850 9.484 1.00 64.06 191 SER A N 1
ATOM 1556 C CA . SER A 1 191 ? 6.847 -12.328 8.820 1.00 64.06 191 SER A CA 1
ATOM 1557 C C . SER A 1 191 ? 5.917 -13.431 8.299 1.00 64.06 191 SER A C 1
ATOM 1559 O O . SER A 1 191 ? 4.773 -13.139 7.965 1.00 64.06 191 SER A O 1
ATOM 1561 N N . SER A 1 192 ? 6.354 -14.697 8.276 1.00 63.97 192 SER A N 1
ATOM 1562 C CA . SER A 1 192 ? 5.570 -15.826 7.738 1.00 63.97 192 SER A CA 1
ATOM 1563 C C . SER A 1 192 ? 4.259 -16.068 8.490 1.00 63.97 192 SER A C 1
ATOM 1565 O O . SER A 1 192 ? 3.275 -16.495 7.895 1.00 63.97 192 SER A O 1
ATOM 1567 N N . PHE A 1 193 ? 4.207 -15.743 9.785 1.00 62.31 193 PHE A N 1
ATOM 1568 C CA . PHE A 1 193 ? 2.976 -15.832 10.577 1.00 62.31 193 PHE A CA 1
ATOM 1569 C C . PHE A 1 193 ? 1.843 -14.972 9.997 1.00 62.31 193 PHE A C 1
ATOM 1571 O O . PHE A 1 193 ? 0.684 -15.369 10.056 1.00 62.31 193 PHE A O 1
ATOM 1578 N N . LEU A 1 194 ? 2.168 -13.829 9.383 1.00 65.25 194 LEU A N 1
ATOM 1579 C CA . LEU A 1 194 ? 1.165 -12.939 8.800 1.00 65.25 194 LEU A CA 1
ATOM 1580 C C . LEU A 1 194 ? 0.448 -13.577 7.607 1.00 65.25 194 LEU A C 1
ATOM 1582 O O . LEU A 1 194 ? -0.747 -13.355 7.468 1.00 65.25 194 LEU A O 1
ATOM 1586 N N . LEU A 1 195 ? 1.142 -14.389 6.802 1.00 61.72 195 LEU A N 1
ATOM 1587 C CA . LEU A 1 195 ? 0.523 -15.165 5.719 1.00 61.72 195 LEU A CA 1
ATOM 1588 C C . LEU A 1 195 ? -0.368 -16.282 6.264 1.00 61.72 195 LEU A C 1
ATOM 1590 O O . LEU A 1 195 ? -1.475 -16.482 5.779 1.00 61.72 195 LEU A O 1
ATOM 1594 N N . ILE A 1 196 ? 0.093 -16.986 7.302 1.00 66.38 196 ILE A N 1
ATOM 1595 C CA . ILE A 1 196 ? -0.629 -18.131 7.876 1.00 66.38 196 ILE A CA 1
ATOM 1596 C C . ILE A 1 196 ? -1.990 -17.704 8.447 1.00 66.38 196 ILE A C 1
ATOM 1598 O O . ILE A 1 196 ? -2.985 -18.404 8.259 1.00 66.38 196 ILE A O 1
ATOM 1602 N N . ILE A 1 197 ? -2.062 -16.545 9.114 1.00 61.72 197 ILE A N 1
ATOM 1603 C CA . ILE A 1 197 ? -3.336 -16.037 9.652 1.00 61.72 197 ILE A CA 1
ATOM 1604 C C . ILE A 1 197 ? -4.328 -15.701 8.530 1.00 61.72 197 ILE A C 1
ATOM 1606 O O . ILE A 1 197 ? -5.529 -15.789 8.739 1.00 61.72 197 ILE A O 1
ATOM 1610 N N . GLN A 1 198 ? -3.854 -15.311 7.348 1.00 55.84 198 GLN A N 1
ATOM 1611 C CA . GLN A 1 198 ? -4.727 -14.890 6.248 1.00 55.84 198 GLN A CA 1
ATOM 1612 C C . GLN A 1 198 ? -5.389 -16.055 5.516 1.00 55.84 198 GLN A C 1
ATOM 1614 O O . GLN A 1 198 ? -6.424 -15.862 4.887 1.00 55.84 198 GLN A O 1
ATOM 1619 N N . THR A 1 199 ? -4.793 -17.245 5.584 1.00 55.31 199 THR A N 1
ATOM 1620 C CA . THR A 1 199 ? -5.320 -18.473 4.974 1.00 55.31 199 THR A CA 1
ATOM 1621 C C . THR A 1 199 ? -6.165 -19.320 5.933 1.00 55.31 199 THR A C 1
ATOM 1623 O O . THR A 1 199 ? -6.612 -20.394 5.536 1.00 55.31 199 THR A O 1
ATOM 1626 N N . SER A 1 200 ? -6.322 -18.886 7.191 1.00 46.72 200 SER A N 1
ATOM 1627 C CA . SER A 1 200 ? -7.066 -19.588 8.253 1.00 46.72 200 SER A CA 1
ATOM 1628 C C . SER A 1 200 ? -8.488 -19.053 8.386 1.00 46.72 200 SER A C 1
ATOM 1630 O O . SER A 1 200 ? -9.409 -19.884 8.542 1.00 46.72 200 SER A O 1
#

InterPro domains:
  IPR008928 Six-hairpin glycosidase superfamily [SSF48208] (4-196)
  IPR012341 Six-hairpin glycosidase-like superfamily [G3DSA:1.50.10.10] (3-198)
  IPR024746 Glycosyl hydrolase family 100 [PF12899] (2-194)
  IPR024746 Glycosyl hydrolase family 100 [PTHR31916] (2-193)

Secondary structure (DSSP, 8-state):
--S--SSBHHHHHHHHHHHHHHHHH---SSHHHHHHHHHHHHHHHHHHHHIIIIIEEEHHHHHHHHTPPS---STT-S-TT---GGGS-HHHHHH--SS-EEEEEEEETTEEEEEEEHHHHHHHHHTT-S-HHHHHHHHHHHHHTHHHHTTTSS-BSEES---HHHHHHHHSS-TTS-TTBTTBT-B-GGGHHHHHHHT-

Organism: Vigna mungo (NCBI:txid3915)

Foldseek 3Di:
DQLLPDAFLLVLLVVLLVLVVCLVVQDPPDPVSVVSVVVSVVVNVVSLCCQVLPQKDAPVVLVVLLPADAPDPDPPHPPPQRADSVPPDPVLNVLHDNAAIFGFGDDHRRDGRRKDALNSRLSCVVSVSDPPRNLVRNVVSCVVCVCQAQNPHDGFRIPDFQDDPRCCVRVVVDPQRYGCHDNRRDHDNVSVVSVVVSVD